Protein AF-0000000069859625 (afdb_homodimer)

Organism: Lactobacillus acidophilus (strain ATCC 700396 / NCK56 / N2 / NCFM) (NCBI:txid272621)

Radius of gyration: 33.9 Å; Cα contacts (8 Å, |Δi|>4): 438; chains: 2; bounding box: 65×154×108 Å

InterPro domains:
  IPR006119 Resolvase, N-terminal catalytic domain [PF00239] (32-176)
  IPR006119 Resolvase, N-terminal catalytic domain [PS51736] (30-175)
  IPR006119 Resolvase, N-terminal catalytic domain [SM00857] (31-177)
  IPR036162 Resolvase-like, N-terminal catalytic domain superfamily [G3DSA:3.40.50.1390] (25-177)
  IPR036162 Resolvase-like, N-terminal catalytic domain superfamily [SSF53041] (30-176)
  IPR050639 Site-specific recombinase resolvase [PTHR30461] (26-176)

Solvent-accessible surface area (backbone atoms only — not comparable to full-atom values): 19988 Å² total; per-residue (Å²): 136,81,80,76,73,76,70,74,75,81,76,79,76,75,80,72,74,73,76,69,84,78,68,80,70,75,75,54,44,26,32,29,37,46,48,58,27,45,95,46,73,92,38,22,65,66,56,49,52,52,54,52,52,53,59,45,64,70,38,83,56,42,36,84,58,46,79,32,64,28,75,39,88,42,88,75,52,82,71,72,60,57,33,55,51,52,50,52,52,37,38,76,70,68,58,36,41,31,36,38,30,60,30,67,59,67,73,28,90,45,54,57,56,36,49,51,52,53,52,56,33,47,74,72,65,27,36,43,33,25,57,75,68,66,34,40,54,78,45,73,61,16,50,52,48,52,48,51,36,52,46,53,31,50,42,52,51,51,51,50,51,42,49,51,51,45,48,51,50,50,38,49,71,67,57,70,102,133,74,81,72,73,72,72,76,80,74,78,74,77,75,77,71,75,74,72,69,81,77,66,78,71,74,73,53,43,24,34,28,38,46,47,58,27,44,93,46,74,92,37,22,64,68,57,50,52,51,51,52,52,52,60,44,63,69,38,83,57,42,37,84,59,46,77,32,64,29,74,39,88,42,88,76,52,81,71,72,61,58,34,53,50,51,49,52,51,38,38,75,70,68,58,34,41,32,38,38,29,60,30,67,58,65,72,27,92,46,53,58,56,36,49,50,50,52,51,57,34,47,73,73,65,28,36,43,34,24,57,75,68,67,34,40,55,78,45,74,60,17,51,51,49,52,47,52,36,52,47,53,31,50,42,51,50,50,50,49,51,44,49,51,52,44,48,49,51,48,38,50,72,67,55,69,102

pLDDT: mean 79.9, std 22.95, range [24.83, 98.81]

Sequence (354 aa):
MGKVHIIPTHQQRGNSVHRLPNEPQSEKLRIAAYCRVSTELANSYETQVSHYKELIQKDPSWEMAGIFADDGISGTSTKKREQFNKMIAACKAGKIDLIVTKSISRFARNTIDCLKYIRDLKAINVAIFFEKENINTMDAKGEVLITIMASLTQQESESLSQNVKLGLQYRYQQGRFMGKVHIIPTHQQRGNSVHRLPNEPQSEKLRIAAYCRVSTELANSYETQVSHYKELIQKDPSWEMAGIFADDGISGTSTKKREQFNKMIAACKAGKIDLIVTKSISRFARNTIDCLKYIRDLKAINVAIFFEKENINTMDAKGEVLITIMASLTQQESESLSQNVKLGLQYRYQQGRF

Structure (mmCIF, N/CA/C/O backbone):
data_AF-0000000069859625-model_v1
#
loop_
_entity.id
_entity.type
_entity.pdbx_description
1 polymer 'Putative site-specific recombinase'
#
loop_
_atom_site.group_PDB
_atom_site.id
_atom_site.type_symbol
_atom_site.label_atom_id
_atom_site.label_alt_id
_atom_site.label_comp_id
_atom_site.label_asym_id
_atom_site.label_entity_id
_atom_site.label_seq_id
_atom_site.pdbx_PDB_ins_code
_atom_site.Cartn_x
_atom_site.Cartn_y
_atom_site.Cartn_z
_atom_site.occupancy
_atom_site.B_iso_or_equiv
_atom_site.auth_seq_id
_atom_site.auth_comp_id
_atom_site.auth_asym_id
_atom_site.auth_atom_id
_atom_site.pdbx_PDB_model_num
ATOM 1 N N . MET A 1 1 ? -31.328 -97.688 2.73 1 26.64 1 MET A N 1
ATOM 2 C CA . MET A 1 1 ? -31.453 -96.562 3.594 1 26.64 1 MET A CA 1
ATOM 3 C C . MET A 1 1 ? -30.969 -95.312 2.879 1 26.64 1 MET A C 1
ATOM 5 O O . MET A 1 1 ? -29.812 -95.188 2.5 1 26.64 1 MET A O 1
ATOM 9 N N . GLY A 1 2 ? -31.812 -94.75 2.004 1 29.73 2 GLY A N 1
ATOM 10 C CA . GLY A 1 2 ? -31.656 -93.812 0.89 1 29.73 2 GLY A CA 1
ATOM 11 C C . GLY A 1 2 ? -31.266 -92.375 1.322 1 29.73 2 GLY A C 1
ATOM 12 O O . GLY A 1 2 ? -31.875 -91.812 2.24 1 29.73 2 GLY A O 1
ATOM 13 N N . LYS A 1 3 ? -29.953 -92.125 1.229 1 27.2 3 LYS A N 1
ATOM 14 C CA . LYS A 1 3 ? -29.172 -91 1.6 1 27.2 3 LYS A CA 1
ATOM 15 C C . LYS A 1 3 ? -29.766 -89.688 0.977 1 27.2 3 LYS A C 1
ATOM 17 O O . LYS A 1 3 ? -29.844 -89.562 -0.248 1 27.2 3 LYS A O 1
ATOM 22 N N . VAL A 1 4 ? -30.906 -89.188 1.529 1 29.12 4 VAL A N 1
ATOM 23 C CA . VAL A 1 4 ? -31.656 -88.062 1.053 1 29.12 4 VAL A CA 1
ATOM 24 C C . VAL A 1 4 ? -30.766 -86.812 1.054 1 29.12 4 VAL A C 1
ATOM 26 O O . VAL A 1 4 ? -30.297 -86.375 2.109 1 29.12 4 VAL A O 1
ATOM 29 N N . HIS A 1 5 ? -29.766 -86.812 0.191 1 29.31 5 HIS A N 1
ATOM 30 C CA . HIS A 1 5 ? -28.844 -85.688 0.138 1 29.31 5 HIS A CA 1
ATOM 31 C C . HIS A 1 5 ? -29.594 -84.375 -0.112 1 29.31 5 HIS A C 1
ATOM 33 O O . HIS A 1 5 ? -30.359 -84.25 -1.08 1 29.31 5 HIS A O 1
ATOM 39 N N . ILE A 1 6 ? -30.109 -83.812 0.99 1 28.89 6 ILE A N 1
ATOM 40 C CA . ILE A 1 6 ? -30.812 -82.5 0.982 1 28.89 6 ILE A CA 1
ATOM 41 C C . ILE A 1 6 ? -29.984 -81.5 0.198 1 28.89 6 ILE A C 1
ATOM 43 O O . ILE A 1 6 ? -28.781 -81.312 0.419 1 28.89 6 ILE A O 1
ATOM 47 N N . ILE A 1 7 ? -30.312 -81.312 -1.021 1 28.66 7 ILE A N 1
ATOM 48 C CA . ILE A 1 7 ? -29.734 -80.375 -1.989 1 28.66 7 ILE A CA 1
ATOM 49 C C . ILE A 1 7 ? -29.75 -79 -1.421 1 28.66 7 ILE A C 1
ATOM 51 O O . ILE A 1 7 ? -30.812 -78.438 -1.185 1 28.66 7 ILE A O 1
ATOM 55 N N . PRO A 1 8 ? -29.109 -78.625 -0.347 1 31.2 8 PRO A N 1
ATOM 56 C CA . PRO A 1 8 ? -29.375 -77.312 0.172 1 31.2 8 PRO A CA 1
ATOM 57 C C . PRO A 1 8 ? -29.141 -76.188 -0.873 1 31.2 8 PRO A C 1
ATOM 59 O O . PRO A 1 8 ? -28.031 -76.062 -1.408 1 31.2 8 PRO A O 1
ATOM 62 N N . THR A 1 9 ? -29.859 -76.125 -1.939 1 26.86 9 THR A N 1
ATOM 63 C CA . THR A 1 9 ? -29.328 -75.312 -3.021 1 26.86 9 THR A CA 1
ATOM 64 C C . THR A 1 9 ? -28.828 -74 -2.492 1 26.86 9 THR A C 1
ATOM 66 O O . THR A 1 9 ? -29.125 -73.625 -1.349 1 26.86 9 THR A O 1
ATOM 69 N N . HIS A 1 10 ? -28.984 -72.875 -3.348 1 26.62 10 HIS A N 1
ATOM 70 C CA . HIS A 1 10 ? -28.312 -71.688 -3.9 1 26.62 10 HIS A CA 1
ATOM 71 C C . HIS A 1 10 ? -28.578 -70.5 -3.049 1 26.62 10 HIS A C 1
ATOM 73 O O . HIS A 1 10 ? -29.719 -70.062 -2.93 1 26.62 10 HIS A O 1
ATOM 79 N N . GLN A 1 11 ? -28.062 -70.312 -1.902 1 27.52 11 GLN A N 1
ATOM 80 C CA . GLN A 1 11 ? -28.234 -69.062 -1.139 1 27.52 11 GLN A CA 1
ATOM 81 C C . GLN A 1 11 ? -28.078 -67.875 -2.031 1 27.52 11 GLN A C 1
ATOM 83 O O . GLN A 1 11 ? -27.125 -67.75 -2.818 1 27.52 11 GLN A O 1
ATOM 88 N N . GLN A 1 12 ? -29.125 -67.188 -2.492 1 24.83 12 GLN A N 1
ATOM 89 C CA . GLN A 1 12 ? -29.141 -65.938 -3.164 1 24.83 12 GLN A CA 1
ATOM 90 C C . GLN A 1 12 ? -28.297 -64.875 -2.42 1 24.83 12 GLN A C 1
ATOM 92 O O . GLN A 1 12 ? -28.562 -64.562 -1.255 1 24.83 12 GLN A O 1
ATOM 97 N N . ARG A 1 13 ? -27.031 -64.875 -2.432 1 29.36 13 ARG A N 1
ATOM 98 C CA . ARG A 1 13 ? -26.109 -63.906 -1.869 1 29.36 13 ARG A CA 1
ATOM 99 C C . ARG A 1 13 ? -26.531 -62.5 -2.266 1 29.36 13 ARG A C 1
ATOM 101 O O . ARG A 1 13 ? -26.438 -62.094 -3.434 1 29.36 13 ARG A O 1
ATOM 108 N N . GLY A 1 14 ? -27.734 -61.938 -1.956 1 27.67 14 GLY A N 1
ATOM 109 C CA . GLY A 1 14 ? -28 -60.531 -2.234 1 27.67 14 GLY A CA 1
ATOM 110 C C . GLY A 1 14 ? -26.906 -59.625 -1.709 1 27.67 14 GLY A C 1
ATOM 111 O O . GLY A 1 14 ? -26.609 -59.625 -0.512 1 27.67 14 GLY A O 1
ATOM 112 N N . ASN A 1 15 ? -25.766 -59.312 -2.238 1 25.39 15 ASN A N 1
ATOM 113 C CA . ASN A 1 15 ? -24.672 -58.406 -1.938 1 25.39 15 ASN A CA 1
ATOM 114 C C . ASN A 1 15 ? -25.172 -57 -1.663 1 25.39 15 ASN A C 1
ATOM 116 O O . ASN A 1 15 ? -25.328 -56.188 -2.588 1 25.39 15 ASN A O 1
ATOM 120 N N . SER A 1 16 ? -26.281 -56.688 -0.982 1 30.67 16 SER A N 1
ATOM 121 C CA . SER A 1 16 ? -26.672 -55.312 -0.753 1 30.67 16 SER A CA 1
ATOM 122 C C . SER A 1 16 ? -25.547 -54.531 -0.044 1 30.67 16 SER A C 1
ATOM 124 O O . SER A 1 16 ? -25.406 -54.625 1.177 1 30.67 16 SER A O 1
ATOM 126 N N . VAL A 1 17 ? -24.359 -54.5 -0.342 1 31.83 17 VAL A N 1
ATOM 127 C CA . VAL A 1 17 ? -23.438 -53.594 0.341 1 31.83 17 VAL A CA 1
ATOM 128 C C . VAL A 1 17 ? -24.078 -52.219 0.49 1 31.83 17 VAL A C 1
ATOM 130 O O . VAL A 1 17 ? -24.406 -51.562 -0.505 1 31.83 17 VAL A O 1
ATOM 133 N N . HIS A 1 18 ? -24.984 -51.906 1.319 1 32.44 18 HIS A N 1
ATOM 134 C CA . HIS A 1 18 ? -25.438 -50.594 1.74 1 32.44 18 HIS A CA 1
ATOM 135 C C . HIS A 1 18 ? -24.281 -49.625 1.855 1 32.44 18 HIS A C 1
ATOM 137 O O . HIS A 1 18 ? -23.406 -49.781 2.717 1 32.44 18 HIS A O 1
ATOM 143 N N . ARG A 1 19 ? -23.734 -49.062 0.803 1 36.38 19 ARG A N 1
ATOM 144 C CA . ARG A 1 19 ? -22.891 -47.906 0.957 1 36.38 19 ARG A CA 1
ATOM 145 C C . ARG A 1 19 ? -23.484 -46.906 1.96 1 36.38 19 ARG A C 1
ATOM 147 O O . ARG A 1 19 ? -24.656 -46.562 1.859 1 36.38 19 ARG A O 1
ATOM 154 N N . LEU A 1 20 ? -23.25 -47 3.219 1 40.53 20 LEU A N 1
ATOM 155 C CA . LEU A 1 20 ? -23.688 -46 4.176 1 40.53 20 LEU A CA 1
ATOM 156 C C . LEU A 1 20 ? -23.688 -44.594 3.545 1 40.53 20 LEU A C 1
ATOM 158 O O . LEU A 1 20 ? -22.938 -44.344 2.602 1 40.53 20 LEU A O 1
ATOM 162 N N . PRO A 1 21 ? -24.547 -43.656 3.896 1 39.69 21 PRO A N 1
ATOM 163 C CA . PRO A 1 21 ? -24.703 -42.281 3.416 1 39.69 21 PRO A CA 1
ATOM 164 C C . PRO A 1 21 ? -23.375 -41.594 3.174 1 39.69 21 PRO A C 1
ATOM 166 O O . PRO A 1 21 ? -22.359 -41.969 3.771 1 39.69 21 PRO A O 1
ATOM 169 N N . ASN A 1 22 ? -23.125 -40.844 2.006 1 39.84 22 ASN A N 1
ATOM 170 C CA . ASN A 1 22 ? -22.109 -40 1.391 1 39.84 22 ASN A CA 1
ATOM 171 C C . ASN A 1 22 ? -21.453 -39.062 2.416 1 39.84 22 ASN A C 1
ATOM 173 O O . ASN A 1 22 ? -22.125 -38.25 3.023 1 39.84 22 ASN A O 1
ATOM 177 N N . GLU A 1 23 ? -20.594 -39.375 3.277 1 43.69 23 GLU A N 1
ATOM 178 C CA . GLU A 1 23 ? -19.828 -38.438 4.055 1 43.69 23 GLU A CA 1
ATOM 179 C C . GLU A 1 23 ? -19.656 -37.125 3.293 1 43.69 23 GLU A C 1
ATOM 181 O O . GLU A 1 23 ? -19.359 -37.125 2.098 1 43.69 23 GLU A O 1
ATOM 186 N N . PRO A 1 24 ? -20.422 -36.062 3.539 1 45.03 24 PRO A N 1
ATOM 187 C CA . PRO A 1 24 ? -20.141 -34.812 2.846 1 45.03 24 PRO A CA 1
ATOM 188 C C . PRO A 1 24 ? -18.672 -34.656 2.484 1 45.03 24 PRO A C 1
ATOM 190 O O . PRO A 1 24 ? -17.797 -34.781 3.354 1 45.03 24 PRO A O 1
ATOM 193 N N . GLN A 1 25 ? -18.016 -35.375 1.686 1 46.19 25 GLN A N 1
ATOM 194 C CA . GLN A 1 25 ? -16.625 -35.188 1.262 1 46.19 25 GLN A CA 1
ATOM 195 C C . GLN A 1 25 ? -16.219 -33.719 1.36 1 46.19 25 GLN A C 1
ATOM 197 O O . GLN A 1 25 ? -16.734 -32.875 0.636 1 46.19 25 GLN A O 1
ATOM 202 N N . SER A 1 26 ? -16.141 -33.156 2.498 1 55.69 26 SER A N 1
ATOM 203 C CA . SER A 1 26 ? -15.672 -31.797 2.732 1 55.69 26 SER A CA 1
ATOM 204 C C . SER A 1 26 ? -14.672 -31.359 1.663 1 55.69 26 SER A C 1
ATOM 206 O O . SER A 1 26 ? -13.617 -31.984 1.507 1 55.69 26 SER A O 1
ATOM 208 N N . GLU A 1 27 ? -15.078 -31.047 0.496 1 75 27 GLU A N 1
ATOM 209 C CA . GLU A 1 27 ? -14.312 -30.641 -0.678 1 75 27 GLU A CA 1
ATOM 210 C C . GLU A 1 27 ? -13.086 -29.812 -0.282 1 75 27 GLU A C 1
ATOM 212 O O . GLU A 1 27 ? -13.203 -28.844 0.473 1 75 27 GLU A O 1
ATOM 217 N N . LYS A 1 28 ? -11.93 -30.469 -0.297 1 90.19 28 LYS A N 1
ATOM 218 C CA . LYS A 1 28 ? -10.656 -29.828 0.003 1 90.19 28 LYS A CA 1
ATOM 219 C C . LYS A 1 28 ? -10.477 -28.547 -0.821 1 90.19 28 LYS A C 1
ATOM 221 O O . LYS A 1 28 ? -10.977 -28.453 -1.943 1 90.19 28 LYS A O 1
ATOM 226 N N . LEU A 1 29 ? -9.906 -27.578 -0.186 1 95.12 29 LEU A N 1
ATOM 227 C CA . LEU A 1 29 ? -9.555 -26.359 -0.894 1 95.12 29 LEU A CA 1
ATOM 228 C C . LEU A 1 29 ? -8.375 -26.578 -1.829 1 95.12 29 LEU A C 1
ATOM 230 O O . LEU A 1 29 ? -7.355 -27.141 -1.421 1 95.12 29 LEU A O 1
ATOM 234 N N . ARG A 1 30 ? -8.531 -26.328 -3.061 1 96.88 30 ARG A N 1
ATOM 235 C CA . ARG A 1 30 ? -7.469 -26.438 -4.051 1 96.88 30 ARG A CA 1
ATOM 236 C C . ARG A 1 30 ? -6.531 -25.234 -3.986 1 96.88 30 ARG A C 1
ATOM 238 O O . ARG A 1 30 ? -6.922 -24.125 -4.344 1 96.88 30 ARG A O 1
ATOM 245 N N . ILE A 1 31 ? -5.238 -25.422 -3.646 1 97.88 31 ILE A N 1
ATOM 246 C CA . ILE A 1 31 ? -4.273 -24.359 -3.381 1 97.88 31 ILE A CA 1
ATOM 247 C C . ILE A 1 31 ? -3.189 -24.375 -4.457 1 97.88 31 ILE A C 1
ATOM 249 O O . ILE A 1 31 ? -2.613 -25.422 -4.762 1 97.88 31 ILE A O 1
ATOM 253 N N . ALA A 1 32 ? -2.977 -23.234 -5.059 1 98.12 32 ALA A N 1
ATOM 254 C CA . ALA A 1 32 ? -1.848 -23.047 -5.965 1 98.12 32 ALA A CA 1
ATOM 255 C C . ALA A 1 32 ? -0.784 -22.156 -5.344 1 98.12 32 ALA A C 1
ATOM 257 O O . ALA A 1 32 ? -1.107 -21.219 -4.617 1 98.12 32 ALA A O 1
ATOM 258 N N . ALA A 1 33 ? 0.442 -22.438 -5.637 1 97.19 33 ALA A N 1
ATOM 259 C CA . ALA A 1 33 ? 1.552 -21.562 -5.242 1 97.19 33 ALA A CA 1
ATOM 260 C C . ALA A 1 33 ? 2.139 -20.844 -6.445 1 97.19 33 ALA A C 1
ATOM 262 O O . ALA A 1 33 ? 2.285 -21.422 -7.523 1 97.19 33 ALA A O 1
ATOM 263 N N . TYR A 1 34 ? 2.41 -19.578 -6.25 1 96.5 34 TYR A N 1
ATOM 264 C CA . TYR A 1 34 ? 3.111 -18.797 -7.27 1 96.5 34 TYR A CA 1
ATOM 265 C C . TYR A 1 34 ? 4.43 -18.266 -6.734 1 96.5 34 TYR A C 1
ATOM 267 O O . TYR A 1 34 ? 4.484 -17.719 -5.625 1 96.5 34 TYR A O 1
ATOM 275 N N . CYS A 1 35 ? 5.48 -18.422 -7.52 1 92.25 35 CYS A N 1
ATOM 276 C CA . CYS A 1 35 ? 6.781 -17.906 -7.102 1 92.25 35 CYS A CA 1
ATOM 277 C C . CYS A 1 35 ? 7.602 -17.453 -8.305 1 92.25 35 CYS A C 1
ATOM 279 O O . CYS A 1 35 ? 7.316 -17.828 -9.438 1 92.25 35 CYS A O 1
ATOM 281 N N . ARG A 1 36 ? 8.492 -16.5 -8.023 1 86.25 36 ARG A N 1
ATOM 282 C CA . ARG A 1 36 ? 9.516 -16.094 -8.984 1 86.25 36 ARG A CA 1
ATOM 283 C C . ARG A 1 36 ? 10.891 -16.594 -8.57 1 86.25 36 ARG A C 1
ATOM 285 O O . ARG A 1 36 ? 11.289 -16.453 -7.41 1 86.25 36 ARG A O 1
ATOM 292 N N . VAL A 1 37 ? 11.516 -17.234 -9.555 1 83.69 37 VAL A N 1
ATOM 293 C CA . VAL A 1 37 ? 12.758 -17.906 -9.211 1 83.69 37 VAL A CA 1
ATOM 294 C C . VAL A 1 37 ? 13.93 -17.266 -9.945 1 83.69 37 VAL A C 1
ATOM 296 O O . VAL A 1 37 ? 13.742 -16.656 -11 1 83.69 37 VAL A O 1
ATOM 299 N N . SER A 1 38 ? 14.977 -17.109 -9.242 1 74.62 38 SER A N 1
ATOM 300 C CA . SER A 1 38 ? 16.234 -16.703 -9.859 1 74.62 38 SER A CA 1
ATOM 301 C C . SER A 1 38 ? 17.203 -17.875 -9.961 1 74.62 38 SER A C 1
ATOM 303 O O . SER A 1 38 ? 16.969 -18.938 -9.375 1 74.62 38 SER A O 1
ATOM 305 N N . THR A 1 39 ? 18.078 -17.719 -10.844 1 66.31 39 THR A N 1
ATOM 306 C CA . THR A 1 39 ? 19.062 -18.781 -11.023 1 66.31 39 THR A CA 1
ATOM 307 C C . THR A 1 39 ? 19.906 -18.938 -9.758 1 66.31 39 THR A C 1
ATOM 309 O O . THR A 1 39 ? 20.625 -19.938 -9.625 1 66.31 39 THR A O 1
ATOM 312 N N . GLU A 1 40 ? 19.688 -18.125 -8.852 1 63.62 40 GLU A N 1
ATOM 313 C CA . GLU A 1 40 ? 20.453 -18.281 -7.621 1 63.62 40 GLU A CA 1
ATOM 314 C C . GLU A 1 40 ? 19.891 -19.391 -6.738 1 63.62 40 GLU A C 1
ATOM 316 O O . GLU A 1 40 ? 18.688 -19.641 -6.75 1 63.62 40 GLU A O 1
ATOM 321 N N . LEU A 1 41 ? 20.75 -20.031 -6.02 1 57.56 41 LEU A N 1
ATOM 322 C CA . LEU A 1 41 ? 20.453 -21.219 -5.238 1 57.56 41 LEU A CA 1
ATOM 323 C C . LEU A 1 41 ? 19.328 -20.953 -4.242 1 57.56 41 LEU A C 1
ATOM 325 O O . LEU A 1 41 ? 18.422 -21.781 -4.09 1 57.56 41 LEU A O 1
ATOM 329 N N . ALA A 1 42 ? 19.375 -19.844 -3.502 1 58.19 42 ALA A N 1
ATOM 330 C CA . ALA A 1 42 ? 18.453 -19.594 -2.412 1 58.19 42 ALA A CA 1
ATOM 331 C C . ALA A 1 42 ? 17.031 -19.406 -2.941 1 58.19 42 ALA A C 1
ATOM 333 O O . ALA A 1 42 ? 16.047 -19.641 -2.223 1 58.19 42 ALA A O 1
ATOM 334 N N . ASN A 1 43 ? 16.938 -19.172 -4.121 1 71.81 43 ASN A N 1
ATOM 335 C CA . ASN A 1 43 ? 15.633 -18.969 -4.73 1 71.81 43 ASN A CA 1
ATOM 336 C C . ASN A 1 43 ? 15.438 -19.859 -5.945 1 71.81 43 ASN A C 1
ATOM 338 O O . ASN A 1 43 ? 14.891 -19.422 -6.965 1 71.81 43 ASN A O 1
ATOM 342 N N . SER A 1 44 ? 15.969 -21.125 -5.574 1 77.44 44 SER A N 1
ATOM 343 C CA . SER A 1 44 ? 15.844 -22.078 -6.66 1 77.44 44 SER A CA 1
ATOM 344 C C . SER A 1 44 ? 14.422 -22.641 -6.742 1 77.44 44 SER A C 1
ATOM 346 O O . SER A 1 44 ? 13.664 -22.547 -5.777 1 77.44 44 SER A O 1
ATOM 348 N N . TYR A 1 45 ? 14.188 -23.125 -7.879 1 82.5 45 TYR A N 1
ATOM 349 C CA . TYR A 1 45 ? 12.891 -23.75 -8.109 1 82.5 45 TYR A CA 1
ATOM 350 C C . TYR A 1 45 ? 12.641 -24.875 -7.109 1 82.5 45 TYR A C 1
ATOM 352 O O . TYR A 1 45 ? 11.555 -24.969 -6.535 1 82.5 45 TYR A O 1
ATOM 360 N N . GLU A 1 46 ? 13.57 -25.688 -6.84 1 84.81 46 GLU A N 1
ATOM 361 C CA . GLU A 1 46 ? 13.438 -26.828 -5.949 1 84.81 46 GLU A CA 1
ATOM 362 C C . GLU A 1 46 ? 13.141 -26.391 -4.516 1 84.81 46 GLU A C 1
ATOM 364 O O . GLU A 1 46 ? 12.336 -27.016 -3.824 1 84.81 46 GLU A O 1
ATOM 369 N N . THR A 1 47 ? 13.789 -25.375 -4.129 1 86.25 47 THR A N 1
ATOM 370 C CA . THR A 1 47 ? 13.578 -24.859 -2.783 1 86.25 47 THR A CA 1
ATOM 371 C C . THR A 1 47 ? 12.156 -24.312 -2.633 1 86.25 47 THR A C 1
ATOM 373 O O . THR A 1 47 ? 11.523 -24.5 -1.594 1 86.25 47 THR A O 1
ATOM 376 N N . GLN A 1 48 ? 11.695 -23.75 -3.613 1 86.06 48 GLN A N 1
ATOM 377 C CA . GLN A 1 48 ? 10.344 -23.203 -3.578 1 86.06 48 GLN A CA 1
ATOM 378 C C . GLN A 1 48 ? 9.297 -24.312 -3.57 1 86.06 48 GLN A C 1
ATOM 380 O O . GLN A 1 48 ? 8.344 -24.266 -2.791 1 86.06 48 GLN A O 1
ATOM 385 N N . VAL A 1 49 ? 9.523 -25.266 -4.418 1 87.19 49 VAL A N 1
ATOM 386 C CA . VAL A 1 49 ? 8.609 -26.406 -4.5 1 87.19 49 VAL A CA 1
ATOM 387 C C . VAL A 1 49 ? 8.516 -27.078 -3.135 1 87.19 49 VAL A C 1
ATOM 389 O O . VAL A 1 49 ? 7.414 -27.359 -2.652 1 87.19 49 VAL A O 1
ATOM 392 N N . SER A 1 50 ? 9.641 -27.312 -2.547 1 90.25 50 SER A N 1
ATOM 393 C CA . SER A 1 50 ? 9.664 -27.969 -1.242 1 90.25 50 SER A CA 1
ATOM 394 C C . SER A 1 50 ? 8.93 -27.125 -0.196 1 90.25 50 SER A C 1
ATOM 396 O O . SER A 1 50 ? 8.141 -27.672 0.586 1 90.25 50 SER A O 1
ATOM 398 N N . HIS A 1 51 ? 9.188 -25.891 -0.185 1 90.5 51 HIS A N 1
ATOM 399 C CA . HIS A 1 51 ? 8.555 -24.984 0.76 1 90.5 51 HIS A CA 1
ATOM 400 C C . HIS A 1 51 ? 7.035 -25.031 0.654 1 90.5 51 HIS A C 1
ATOM 402 O O . HIS A 1 51 ? 6.348 -25.25 1.655 1 90.5 51 HIS A O 1
ATOM 408 N N . TYR A 1 52 ? 6.523 -24.984 -0.522 1 92.56 52 TYR A N 1
ATOM 409 C CA . TYR A 1 52 ? 5.078 -24.859 -0.684 1 92.56 52 TYR A CA 1
ATOM 410 C C . TYR A 1 52 ? 4.398 -26.219 -0.536 1 92.56 52 TYR A C 1
ATOM 412 O O . TYR A 1 52 ? 3.262 -26.312 -0.061 1 92.56 52 TYR A O 1
ATOM 420 N N . LYS A 1 53 ? 5.074 -27.25 -0.895 1 91.75 53 LYS A N 1
ATOM 421 C CA . LYS A 1 53 ? 4.535 -28.594 -0.63 1 91.75 53 LYS A CA 1
ATOM 422 C C . LYS A 1 53 ? 4.336 -28.812 0.866 1 91.75 53 LYS A C 1
ATOM 424 O O . LYS A 1 53 ? 3.283 -29.297 1.293 1 91.75 53 LYS A O 1
ATOM 429 N N . GLU A 1 54 ? 5.32 -28.438 1.553 1 92.25 54 GLU A N 1
ATOM 430 C CA . GLU A 1 54 ? 5.25 -28.578 3.004 1 92.25 54 GLU A CA 1
ATOM 431 C C . GLU A 1 54 ? 4.145 -27.703 3.59 1 92.25 54 GLU A C 1
ATOM 433 O O . GLU A 1 54 ? 3.396 -28.141 4.465 1 92.25 54 GLU A O 1
ATOM 438 N N . LEU A 1 55 ? 4.082 -26.516 3.145 1 90.44 55 LEU A N 1
ATOM 439 C CA . LEU A 1 55 ? 3.09 -25.562 3.627 1 90.44 55 LEU A CA 1
ATOM 440 C C . LEU A 1 55 ? 1.677 -26.078 3.389 1 90.44 55 LEU A C 1
ATOM 442 O O . LEU A 1 55 ? 0.833 -26.031 4.285 1 90.44 55 LEU A O 1
ATOM 446 N N . ILE A 1 56 ? 1.399 -26.609 2.291 1 90.44 56 ILE A N 1
ATOM 447 C CA . ILE A 1 56 ? 0.061 -27.016 1.886 1 90.44 56 ILE A CA 1
ATOM 448 C C . ILE A 1 56 ? -0.306 -28.328 2.588 1 90.44 56 ILE A C 1
ATOM 450 O O . ILE A 1 56 ? -1.459 -28.531 2.979 1 90.44 56 ILE A O 1
ATOM 454 N N . GLN A 1 57 ? 0.633 -29.141 2.791 1 89.88 57 GLN A N 1
ATOM 455 C CA . GLN A 1 57 ? 0.402 -30.453 3.393 1 89.88 57 GLN A CA 1
ATOM 456 C C . GLN A 1 57 ? 0.084 -30.312 4.879 1 89.88 57 GLN A C 1
ATOM 458 O O . GLN A 1 57 ? -0.467 -31.25 5.484 1 89.88 57 GLN A O 1
ATOM 463 N N . LYS A 1 58 ? 0.471 -29.203 5.359 1 90.94 58 LYS A N 1
ATOM 464 C CA . LYS A 1 58 ? 0.244 -28.984 6.785 1 90.94 58 LYS A CA 1
ATOM 465 C C . LYS A 1 58 ? -1.248 -28.922 7.102 1 90.94 58 LYS A C 1
ATOM 467 O O . LYS A 1 58 ? -1.661 -29.219 8.227 1 90.94 58 LYS A O 1
ATOM 472 N N . ASP A 1 59 ? -2.008 -28.547 6.195 1 90.06 59 ASP A N 1
ATOM 473 C CA . ASP A 1 59 ? -3.455 -28.469 6.371 1 90.06 59 ASP A CA 1
ATOM 474 C C . ASP A 1 59 ? -4.168 -29.562 5.582 1 90.06 59 ASP A C 1
ATOM 476 O O . ASP A 1 59 ? -4.184 -29.547 4.352 1 90.06 59 ASP A O 1
ATOM 480 N N . PRO A 1 60 ? -4.789 -30.406 6.301 1 89.69 60 PRO A N 1
ATOM 481 C CA . PRO A 1 60 ? -5.438 -31.531 5.629 1 89.69 60 PRO A CA 1
ATOM 482 C C . PRO A 1 60 ? -6.633 -31.109 4.781 1 89.69 60 PRO A C 1
ATOM 484 O O . PRO A 1 60 ? -7.09 -31.875 3.926 1 89.69 60 PRO A O 1
ATOM 487 N N . SER A 1 61 ? -7.055 -29.984 5.023 1 92 61 SER A N 1
ATOM 488 C CA . SER A 1 61 ? -8.195 -29.5 4.254 1 92 61 SER A CA 1
ATOM 489 C C . SER A 1 61 ? -7.742 -28.859 2.939 1 92 61 SER A C 1
ATOM 491 O O . SER A 1 61 ? -8.57 -28.422 2.145 1 92 61 SER A O 1
ATOM 493 N N . TRP A 1 62 ? -6.457 -28.891 2.744 1 93.69 62 TRP A N 1
ATOM 494 C CA . TRP A 1 62 ? -5.906 -28.297 1.528 1 93.69 62 TRP A CA 1
ATOM 495 C C . TRP A 1 62 ? -5.445 -29.391 0.559 1 93.69 62 TRP A C 1
ATOM 497 O O . TRP A 1 62 ? -5.02 -30.469 0.98 1 93.69 62 TRP A O 1
ATOM 507 N N . GLU A 1 63 ? -5.594 -29.125 -0.694 1 94.94 63 GLU A N 1
ATOM 508 C CA . GLU A 1 63 ? -5.027 -29.938 -1.768 1 94.94 63 GLU A CA 1
ATOM 509 C C . GLU A 1 63 ? -4.215 -29.078 -2.736 1 94.94 63 GLU A C 1
ATOM 511 O O . GLU A 1 63 ? -4.629 -27.969 -3.086 1 94.94 63 GLU A O 1
ATOM 516 N N . MET A 1 64 ? -3.098 -29.609 -3.133 1 94.81 64 MET A N 1
ATOM 517 C CA . MET A 1 64 ? -2.227 -28.875 -4.051 1 94.81 64 MET A CA 1
ATOM 518 C C . MET A 1 64 ? -2.797 -28.875 -5.465 1 94.81 64 MET A C 1
ATOM 520 O O . MET A 1 64 ? -3.039 -29.938 -6.035 1 94.81 64 MET A O 1
ATOM 524 N N . ALA A 1 65 ? -2.965 -27.75 -6 1 96.06 65 ALA A N 1
ATOM 525 C CA . ALA A 1 65 ? -3.492 -27.625 -7.355 1 96.06 65 ALA A CA 1
ATOM 526 C C . ALA A 1 65 ? -2.375 -27.312 -8.352 1 96.06 65 ALA A C 1
ATOM 528 O O . ALA A 1 65 ? -2.568 -27.406 -9.562 1 96.06 65 ALA A O 1
ATOM 529 N N . GLY A 1 66 ? -1.228 -26.875 -7.828 1 95.06 66 GLY A N 1
ATOM 530 C CA . GLY A 1 66 ? -0.092 -26.641 -8.703 1 95.06 66 GLY A CA 1
ATOM 531 C C . GLY A 1 66 ? 0.897 -25.641 -8.148 1 95.06 66 GLY A C 1
ATOM 532 O O . GLY A 1 66 ? 0.565 -24.875 -7.238 1 95.06 66 GLY A O 1
ATOM 533 N N . ILE A 1 67 ? 2.084 -25.703 -8.664 1 95.19 67 ILE A N 1
ATOM 534 C CA . ILE A 1 67 ? 3.119 -24.703 -8.414 1 95.19 67 ILE A CA 1
ATOM 535 C C . ILE A 1 67 ? 3.494 -24.016 -9.727 1 95.19 67 ILE A C 1
ATOM 537 O O . ILE A 1 67 ? 3.898 -24.672 -10.688 1 95.19 67 ILE A O 1
ATOM 541 N N . PHE A 1 68 ? 3.287 -22.734 -9.75 1 95.75 68 PHE A N 1
ATOM 542 C CA . PHE A 1 68 ? 3.578 -21.906 -10.922 1 95.75 68 PHE A CA 1
ATOM 543 C C . PHE A 1 68 ? 4.777 -21.016 -10.672 1 95.75 68 PHE A C 1
ATOM 545 O O . PHE A 1 68 ? 4.773 -20.203 -9.734 1 95.75 68 PHE A O 1
ATOM 552 N N . ALA A 1 69 ? 5.793 -21.141 -11.453 1 92.56 69 ALA A N 1
ATOM 553 C CA . ALA A 1 69 ? 7.047 -20.422 -11.219 1 92.56 69 ALA A CA 1
ATOM 554 C C . ALA A 1 69 ? 7.508 -19.688 -12.477 1 92.56 69 ALA A C 1
ATOM 556 O O . ALA A 1 69 ? 7.613 -20.297 -13.547 1 92.56 69 ALA A O 1
ATOM 557 N N . ASP A 1 70 ? 7.68 -18.375 -12.305 1 90.81 70 ASP A N 1
ATOM 558 C CA . ASP A 1 70 ? 8.273 -17.578 -13.375 1 90.81 70 ASP A CA 1
ATOM 559 C C . ASP A 1 70 ? 9.672 -17.094 -13 1 90.81 70 ASP A C 1
ATOM 561 O O . ASP A 1 70 ? 10.039 -17.094 -11.82 1 90.81 70 ASP A O 1
ATOM 565 N N . ASP A 1 71 ? 10.391 -16.719 -14.062 1 81.31 71 ASP A N 1
ATOM 566 C CA . ASP A 1 71 ? 11.727 -16.203 -13.805 1 81.31 71 ASP A CA 1
ATOM 567 C C . ASP A 1 71 ? 11.672 -14.812 -13.156 1 81.31 71 ASP A C 1
ATOM 569 O O . ASP A 1 71 ? 10.82 -13.992 -13.516 1 81.31 71 ASP A O 1
ATOM 573 N N . GLY A 1 72 ? 12.414 -14.641 -12.109 1 71.81 72 GLY A N 1
ATOM 574 C CA . GLY A 1 72 ? 12.523 -13.328 -11.5 1 71.81 72 GLY A CA 1
ATOM 575 C C . GLY A 1 72 ? 13.062 -12.273 -12.445 1 71.81 72 GLY A C 1
ATOM 576 O O . GLY A 1 72 ? 13.594 -12.602 -13.508 1 71.81 72 GLY A O 1
ATOM 577 N N . ILE A 1 73 ? 12.625 -10.977 -12.273 1 57.34 73 ILE A N 1
ATOM 578 C CA . ILE A 1 73 ? 13.016 -9.852 -13.117 1 57.34 73 ILE A CA 1
ATOM 579 C C . ILE A 1 73 ? 14.531 -9.883 -13.344 1 57.34 73 ILE A C 1
ATOM 581 O O . ILE A 1 73 ? 15.305 -9.766 -12.391 1 57.34 73 ILE A O 1
ATOM 585 N N . SER A 1 74 ? 14.984 -10.75 -14.07 1 52.5 74 SER A N 1
ATOM 586 C CA . SER A 1 74 ? 16.375 -10.539 -14.477 1 52.5 74 SER A CA 1
ATOM 587 C C . SER A 1 74 ? 16.5 -9.375 -15.445 1 52.5 74 SER A C 1
ATOM 589 O O . SER A 1 74 ? 15.523 -9.008 -16.109 1 52.5 74 SER A O 1
ATOM 591 N N . GLY A 1 75 ? 17.391 -8.312 -15.234 1 47.59 75 GLY A N 1
ATOM 592 C CA . GLY A 1 75 ? 17.703 -7.172 -16.078 1 47.59 75 GLY A CA 1
ATOM 593 C C . GLY A 1 75 ? 17.406 -7.414 -17.547 1 47.59 75 GLY A C 1
ATOM 594 O O . GLY A 1 75 ? 17.25 -6.469 -18.328 1 47.59 75 GLY A O 1
ATOM 595 N N . THR A 1 76 ? 17.625 -8.484 -17.953 1 45.41 76 THR A N 1
ATOM 596 C CA . THR A 1 76 ? 17.594 -8.727 -19.391 1 45.41 76 THR A CA 1
ATOM 597 C C . THR A 1 76 ? 16.312 -9.453 -19.781 1 45.41 76 THR A C 1
ATOM 599 O O . THR A 1 76 ? 16.016 -9.57 -20.984 1 45.41 76 THR A O 1
ATOM 602 N N . SER A 1 77 ? 15.797 -10.094 -18.875 1 48.03 77 SER A N 1
ATOM 603 C CA . SER A 1 77 ? 14.781 -11 -19.406 1 48.03 77 SER A CA 1
ATOM 604 C C . SER A 1 77 ? 13.406 -10.336 -19.422 1 48.03 77 SER A C 1
ATOM 606 O O . SER A 1 77 ? 12.961 -9.789 -18.422 1 48.03 77 SER A O 1
ATOM 608 N N . THR A 1 78 ? 13.125 -9.789 -20.484 1 47.69 78 THR A N 1
ATOM 609 C CA . THR A 1 78 ? 11.766 -9.391 -20.844 1 47.69 78 THR A CA 1
ATOM 610 C C . THR A 1 78 ? 10.781 -10.531 -20.562 1 47.69 78 THR A C 1
ATOM 612 O O . THR A 1 78 ? 9.789 -10.68 -21.281 1 47.69 78 THR A O 1
ATOM 615 N N . LYS A 1 79 ? 11.305 -11.469 -19.844 1 56.25 79 LYS A N 1
ATOM 616 C CA . LYS A 1 79 ? 10.555 -12.719 -19.906 1 56.25 79 LYS A CA 1
ATOM 617 C C . LYS A 1 79 ? 9.164 -12.547 -19.297 1 56.25 79 LYS A C 1
ATOM 619 O O . LYS A 1 79 ? 9 -11.867 -18.281 1 56.25 79 LYS A O 1
ATOM 624 N N . LYS A 1 80 ? 8.07 -12.945 -20.125 1 73.69 80 LYS A N 1
ATOM 625 C CA . LYS A 1 80 ? 6.613 -13.047 -20.062 1 73.69 80 LYS A CA 1
ATOM 626 C C . LYS A 1 80 ? 6.168 -13.867 -18.859 1 73.69 80 LYS A C 1
ATOM 628 O O . LYS A 1 80 ? 6.941 -14.672 -18.328 1 73.69 80 LYS A O 1
ATOM 633 N N . ARG A 1 81 ? 5.348 -13.461 -18.047 1 88.81 81 ARG A N 1
ATOM 634 C CA . ARG A 1 81 ? 4.641 -14.125 -16.953 1 88.81 81 ARG A CA 1
ATOM 635 C C . ARG A 1 81 ? 3.785 -15.273 -17.469 1 88.81 81 ARG A C 1
ATOM 637 O O . ARG A 1 81 ? 2.576 -15.32 -17.219 1 88.81 81 ARG A O 1
ATOM 644 N N . GLU A 1 82 ? 4.547 -16.281 -18.078 1 93.31 82 GLU A N 1
ATOM 645 C CA . GLU A 1 82 ? 3.824 -17.391 -18.688 1 93.31 82 GLU A CA 1
ATOM 646 C C . GLU A 1 82 ? 3.133 -18.25 -17.625 1 93.31 82 GLU A C 1
ATOM 648 O O . GLU A 1 82 ? 1.954 -18.578 -17.766 1 93.31 82 GLU A O 1
ATOM 653 N N . GLN A 1 83 ? 3.826 -18.594 -16.656 1 95.06 83 GLN A N 1
ATOM 654 C CA . GLN A 1 83 ? 3.256 -19.453 -15.609 1 95.06 83 GLN A CA 1
ATOM 655 C C . GLN A 1 83 ? 2.209 -18.688 -14.797 1 95.06 83 GLN A C 1
ATOM 657 O O . GLN A 1 83 ? 1.221 -19.281 -14.352 1 95.06 83 GLN A O 1
ATOM 662 N N . PHE A 1 84 ? 2.424 -17.469 -14.625 1 96.44 84 PHE A N 1
ATOM 663 C CA . PHE A 1 84 ? 1.417 -16.625 -13.984 1 96.44 84 PHE A CA 1
ATOM 664 C C . PHE A 1 84 ? 0.105 -16.672 -14.758 1 96.44 84 PHE A C 1
ATOM 666 O O . PHE A 1 84 ? -0.957 -16.906 -14.18 1 96.44 84 PHE A O 1
ATOM 673 N N . ASN A 1 85 ? 0.268 -16.484 -16.016 1 96.69 85 ASN A N 1
ATOM 674 C CA . ASN A 1 85 ? -0.912 -16.484 -16.875 1 96.69 85 ASN A CA 1
ATOM 675 C C . ASN A 1 85 ? -1.612 -17.844 -16.875 1 96.69 85 ASN A C 1
ATOM 677 O O . ASN A 1 85 ? -2.842 -17.906 -16.875 1 96.69 85 ASN A O 1
ATOM 681 N N . LYS A 1 86 ? -0.871 -18.859 -16.844 1 97.62 86 LYS A N 1
ATOM 682 C CA . LYS A 1 86 ? -1.432 -20.203 -16.734 1 97.62 86 LYS A CA 1
ATOM 683 C C . LYS A 1 86 ? -2.184 -20.375 -15.422 1 97.62 86 LYS A C 1
ATOM 685 O O . LYS A 1 86 ? -3.262 -20.969 -15.391 1 97.62 86 LYS A O 1
ATOM 690 N N . MET A 1 87 ? -1.627 -19.844 -14.391 1 98.38 87 MET A N 1
ATOM 691 C CA . MET A 1 87 ? -2.256 -19.891 -13.07 1 98.38 87 MET A CA 1
ATOM 692 C C . MET A 1 87 ? -3.584 -19.141 -13.07 1 98.38 87 MET A C 1
ATOM 694 O O . MET A 1 87 ? -4.59 -19.656 -12.57 1 98.38 87 MET A O 1
ATOM 698 N N . ILE A 1 88 ? -3.549 -18.016 -13.648 1 98.38 88 ILE A N 1
ATOM 699 C CA . ILE A 1 88 ? -4.754 -17.203 -13.719 1 98.38 88 ILE A CA 1
ATOM 700 C C . ILE A 1 88 ? -5.828 -17.922 -14.523 1 98.38 88 ILE A C 1
ATOM 702 O O . ILE A 1 88 ? -7 -17.938 -14.133 1 98.38 88 ILE A O 1
ATOM 706 N N . ALA A 1 89 ? -5.445 -18.547 -15.609 1 98.38 89 ALA A N 1
ATOM 707 C CA . ALA A 1 89 ? -6.379 -19.312 -16.422 1 98.38 89 ALA A CA 1
ATOM 708 C C . ALA A 1 89 ? -6.984 -20.469 -15.609 1 98.38 89 ALA A C 1
ATOM 710 O O . ALA A 1 89 ? -8.18 -20.75 -15.719 1 98.38 89 ALA A O 1
ATOM 711 N N . ALA A 1 90 ? -6.227 -21.125 -14.844 1 98.56 90 ALA A N 1
ATOM 712 C CA . ALA A 1 90 ? -6.691 -22.219 -13.992 1 98.56 90 ALA A CA 1
ATOM 713 C C . ALA A 1 90 ? -7.703 -21.719 -12.969 1 98.56 90 ALA A C 1
ATOM 715 O O . ALA A 1 90 ? -8.68 -22.406 -12.656 1 98.56 90 ALA A O 1
ATOM 716 N N . CYS A 1 91 ? -7.449 -20.562 -12.398 1 98.62 91 CYS A N 1
ATOM 717 C CA . CYS A 1 91 ? -8.414 -19.938 -11.492 1 98.62 91 CYS A CA 1
ATOM 718 C C . CYS A 1 91 ? -9.75 -19.719 -12.195 1 98.62 91 CYS A C 1
ATOM 720 O O . CYS A 1 91 ? -10.797 -20.094 -11.664 1 98.62 91 CYS A O 1
ATOM 722 N N . LYS A 1 92 ? -9.664 -19.156 -13.344 1 98.5 92 LYS A N 1
ATOM 723 C CA . LYS A 1 92 ? -10.875 -18.844 -14.102 1 98.5 92 LYS A CA 1
ATOM 724 C C . LYS A 1 92 ? -11.625 -20.109 -14.477 1 98.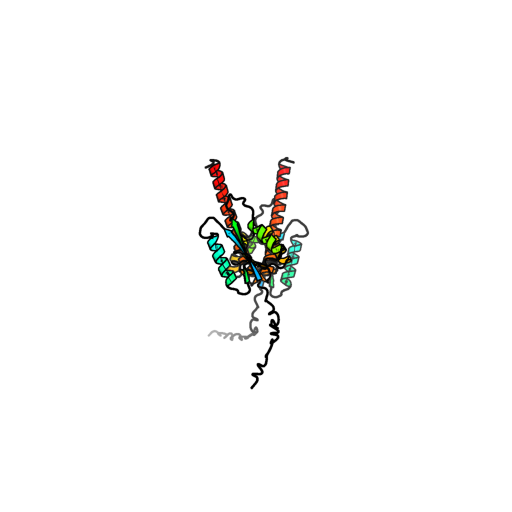5 92 LYS A C 1
ATOM 726 O O . LYS A 1 92 ? -12.852 -20.094 -14.617 1 98.5 92 LYS A O 1
ATOM 731 N N . ALA A 1 93 ? -10.977 -21.188 -14.57 1 98.25 93 ALA A N 1
ATOM 732 C CA . ALA A 1 93 ? -11.57 -22.484 -14.906 1 98.25 93 ALA A CA 1
ATOM 733 C C . ALA A 1 93 ? -12.117 -23.172 -13.664 1 98.25 93 ALA A C 1
ATOM 735 O O . ALA A 1 93 ? -12.641 -24.281 -13.742 1 98.25 93 ALA A O 1
ATOM 736 N N . GLY A 1 94 ? -11.938 -22.578 -12.516 1 97.69 94 GLY A N 1
ATOM 737 C CA . GLY A 1 94 ? -12.492 -23.109 -11.281 1 97.69 94 GLY A CA 1
ATOM 738 C C . GLY A 1 94 ? -11.625 -24.188 -10.664 1 97.69 94 GLY A C 1
ATOM 739 O O . GLY A 1 94 ? -12.102 -24.984 -9.852 1 97.69 94 GLY A O 1
ATOM 740 N N . LYS A 1 95 ? -10.328 -24.203 -10.992 1 97.94 95 LYS A N 1
ATOM 741 C CA . LYS A 1 95 ? -9.453 -25.281 -10.562 1 97.94 95 LYS A CA 1
ATOM 742 C C . LYS A 1 95 ? -8.664 -24.891 -9.312 1 97.94 95 LYS A C 1
ATOM 744 O O . LYS A 1 95 ? -8.031 -25.75 -8.688 1 97.94 95 LYS A O 1
ATOM 749 N N . ILE A 1 96 ? -8.711 -23.609 -8.953 1 98.31 96 ILE A N 1
ATOM 750 C CA . ILE A 1 96 ? -7.949 -23.094 -7.824 1 98.31 96 ILE A CA 1
ATOM 751 C C . ILE A 1 96 ? -8.859 -22.266 -6.93 1 98.31 96 ILE A C 1
ATOM 753 O O . ILE A 1 96 ? -9.641 -21.438 -7.422 1 98.31 96 ILE A O 1
ATOM 757 N N . ASP A 1 97 ? -8.695 -22.453 -5.645 1 98.19 97 ASP A N 1
ATOM 758 C CA . ASP A 1 97 ? -9.5 -21.703 -4.684 1 98.19 97 ASP A CA 1
ATOM 759 C C . ASP A 1 97 ? -8.656 -20.656 -3.965 1 98.19 97 ASP A C 1
ATOM 761 O O . ASP A 1 97 ? -9.188 -19.656 -3.467 1 98.19 97 ASP A O 1
ATOM 765 N N . LEU A 1 98 ? -7.395 -20.906 -3.898 1 98.31 98 LEU A N 1
ATOM 766 C CA . LEU A 1 98 ? -6.484 -20.047 -3.145 1 98.31 98 LEU A CA 1
ATOM 767 C C . LEU A 1 98 ? -5.09 -20.062 -3.762 1 98.31 98 LEU A C 1
ATOM 769 O O . LEU A 1 98 ? -4.566 -21.125 -4.102 1 98.31 98 LEU A O 1
ATOM 773 N N . ILE A 1 99 ? -4.582 -18.859 -3.943 1 98.56 99 ILE A N 1
ATOM 774 C CA . ILE A 1 99 ? -3.195 -18.703 -4.363 1 98.56 99 ILE A CA 1
ATOM 775 C C . ILE A 1 99 ? -2.336 -18.312 -3.166 1 98.56 99 ILE A C 1
ATOM 777 O O . ILE A 1 99 ? -2.689 -17.391 -2.416 1 98.56 99 ILE A O 1
ATOM 781 N N . VAL A 1 100 ? -1.272 -18.984 -3.01 1 97.62 100 VAL A N 1
ATOM 782 C CA . VAL A 1 100 ? -0.286 -18.609 -2 1 97.62 100 VAL A CA 1
ATOM 783 C C . VAL A 1 100 ? 0.98 -18.094 -2.682 1 97.62 100 VAL A C 1
ATOM 785 O O . VAL A 1 100 ? 1.478 -18.719 -3.627 1 97.62 100 VAL A O 1
ATOM 788 N N . THR A 1 101 ? 1.463 -16.984 -2.273 1 96.5 101 THR A N 1
ATOM 789 C CA . THR A 1 101 ? 2.703 -16.406 -2.781 1 96.5 101 THR A CA 1
ATOM 790 C C . THR A 1 101 ? 3.475 -15.719 -1.662 1 96.5 101 THR A C 1
ATOM 792 O O . THR A 1 101 ? 2.906 -15.391 -0.619 1 96.5 101 THR A O 1
ATOM 795 N N . LYS A 1 102 ? 4.688 -15.539 -1.864 1 93.06 102 LYS A N 1
ATOM 796 C CA . LYS A 1 102 ? 5.566 -15.055 -0.806 1 93.06 102 LYS A CA 1
ATOM 797 C C . LYS A 1 102 ? 5.184 -13.641 -0.386 1 93.06 102 LYS A C 1
ATOM 799 O O . LYS A 1 102 ? 5.121 -13.336 0.807 1 93.06 102 LYS A O 1
ATOM 804 N N . SER A 1 103 ? 4.969 -12.75 -1.403 1 95 103 SER A N 1
ATOM 805 C CA . SER A 1 103 ? 4.707 -11.352 -1.087 1 95 103 SER A CA 1
ATOM 806 C C . SER A 1 103 ? 3.955 -10.656 -2.219 1 95 103 SER A C 1
ATOM 808 O O . SER A 1 103 ? 3.83 -11.211 -3.314 1 95 103 SER A O 1
ATOM 810 N N . ILE A 1 104 ? 3.514 -9.5 -1.898 1 95.25 104 ILE A N 1
ATOM 811 C CA . ILE A 1 104 ? 2.828 -8.672 -2.883 1 95.25 104 ILE A CA 1
ATOM 812 C C . ILE A 1 104 ? 3.764 -8.383 -4.055 1 95.25 104 ILE A C 1
ATOM 814 O O . ILE A 1 104 ? 3.365 -8.484 -5.215 1 95.25 104 ILE A O 1
ATOM 818 N N . SER A 1 105 ? 5 -8.102 -3.725 1 89.5 105 SER A N 1
ATOM 819 C CA . SER A 1 105 ? 5.992 -7.734 -4.73 1 89.5 105 SER A CA 1
ATOM 820 C C . SER A 1 105 ? 6.336 -8.922 -5.625 1 89.5 105 SER A C 1
ATOM 822 O O . SER A 1 105 ? 6.812 -8.742 -6.75 1 89.5 105 SER A O 1
ATOM 824 N N . ARG A 1 106 ? 6.102 -10.086 -5.172 1 88.88 106 ARG A N 1
ATOM 825 C CA . ARG A 1 106 ? 6.355 -11.273 -5.98 1 88.88 106 ARG A CA 1
ATOM 826 C C . ARG A 1 106 ? 5.16 -11.602 -6.863 1 88.88 106 ARG A C 1
ATOM 828 O O . ARG A 1 106 ? 5.309 -12.258 -7.898 1 88.88 106 ARG A O 1
ATOM 835 N N . PHE A 1 107 ? 4.094 -11.164 -6.477 1 93.75 107 PHE A N 1
ATOM 836 C CA . PHE A 1 107 ? 2.848 -11.469 -7.168 1 93.75 107 PHE A CA 1
ATOM 837 C C . PHE A 1 107 ? 2.621 -10.508 -8.328 1 93.75 107 PHE A C 1
ATOM 839 O O . PHE A 1 107 ? 2.201 -10.914 -9.414 1 93.75 107 PHE A O 1
ATOM 846 N N . ALA A 1 108 ? 2.926 -9.234 -8.062 1 90.88 108 ALA A N 1
ATOM 847 C CA . ALA A 1 108 ? 2.547 -8.219 -9.047 1 90.88 108 ALA A CA 1
ATOM 848 C C . ALA A 1 108 ? 3.736 -7.336 -9.406 1 90.88 108 ALA A C 1
ATOM 850 O O . ALA A 1 108 ? 4.66 -7.164 -8.609 1 90.88 108 ALA A O 1
ATOM 851 N N . ARG A 1 109 ? 3.678 -6.719 -10.555 1 81.44 109 ARG A N 1
ATOM 852 C CA . ARG A 1 109 ? 4.754 -5.879 -11.07 1 81.44 109 ARG A CA 1
ATOM 853 C C . ARG A 1 109 ? 4.637 -4.453 -10.547 1 81.44 109 ARG A C 1
ATOM 855 O O . ARG A 1 109 ? 5.645 -3.758 -10.398 1 81.44 109 ARG A O 1
ATOM 862 N N . ASN A 1 110 ? 3.43 -3.998 -10.398 1 84.94 110 ASN A N 1
ATOM 863 C CA . ASN A 1 110 ? 3.117 -2.664 -9.891 1 84.94 110 ASN A CA 1
ATOM 864 C C . ASN A 1 110 ? 1.756 -2.629 -9.203 1 84.94 110 ASN A C 1
ATOM 866 O O . ASN A 1 110 ? 1.066 -3.648 -9.133 1 84.94 110 ASN A O 1
ATOM 870 N N . THR A 1 111 ? 1.411 -1.485 -8.758 1 89.38 111 THR A N 1
ATOM 871 C CA . THR A 1 111 ? 0.197 -1.364 -7.957 1 89.38 111 THR A CA 1
ATOM 872 C C . THR A 1 111 ? -1.044 -1.563 -8.82 1 89.38 111 THR A C 1
ATOM 874 O O . THR A 1 111 ? -2.027 -2.158 -8.383 1 89.38 111 THR A O 1
ATOM 877 N N . ILE A 1 112 ? -1.021 -1.062 -10 1 89.44 112 ILE A N 1
ATOM 878 C CA . ILE A 1 112 ? -2.152 -1.19 -10.914 1 89.44 112 ILE A CA 1
ATOM 879 C C . ILE A 1 112 ? -2.383 -2.664 -11.242 1 89.44 112 ILE A C 1
ATOM 881 O O . ILE A 1 112 ? -3.512 -3.154 -11.164 1 89.44 112 ILE A O 1
ATOM 885 N N . ASP A 1 113 ? -1.323 -3.307 -11.586 1 91.44 113 ASP A N 1
ATOM 886 C CA . ASP A 1 113 ? -1.341 -4.738 -11.875 1 91.44 113 ASP A CA 1
ATOM 887 C C . ASP A 1 113 ? -1.86 -5.531 -10.672 1 91.44 113 ASP A C 1
ATOM 889 O O . ASP A 1 113 ? -2.693 -6.426 -10.828 1 91.44 113 ASP A O 1
ATOM 893 N N . CYS A 1 114 ? -1.433 -5.242 -9.562 1 94.31 114 CYS A N 1
ATOM 894 C CA . CYS A 1 114 ? -1.818 -5.93 -8.336 1 94.31 114 CYS A CA 1
ATOM 895 C C . CYS A 1 114 ? -3.311 -5.773 -8.062 1 94.31 114 CYS A C 1
ATOM 897 O O . CYS A 1 114 ? -4.012 -6.762 -7.836 1 94.31 114 CYS A O 1
ATOM 899 N N . LEU A 1 115 ? -3.762 -4.547 -8.062 1 96.62 115 LEU A N 1
ATOM 900 C CA . LEU A 1 115 ? -5.164 -4.262 -7.789 1 96.62 115 LEU A CA 1
ATOM 901 C C . LEU A 1 115 ? -6.07 -4.973 -8.789 1 96.62 115 LEU A C 1
ATOM 903 O O . LEU A 1 115 ? -7.082 -5.562 -8.414 1 96.62 115 LEU A O 1
ATOM 907 N N . LYS A 1 116 ? -5.719 -4.934 -10.023 1 97.06 116 LYS A N 1
ATOM 908 C CA . LYS A 1 116 ? -6.5 -5.578 -11.078 1 97.06 116 LYS A CA 1
ATOM 909 C C . LYS A 1 116 ? -6.703 -7.062 -10.781 1 97.06 116 LYS A C 1
ATOM 911 O O . LYS A 1 116 ? -7.836 -7.547 -10.773 1 97.06 116 LYS A O 1
ATOM 916 N N . TYR A 1 117 ? -5.648 -7.742 -10.539 1 97.88 117 TYR A N 1
ATOM 917 C CA . TYR A 1 117 ? -5.746 -9.188 -10.383 1 97.88 117 TYR A CA 1
ATOM 918 C C . TYR A 1 117 ? -6.414 -9.547 -9.062 1 97.88 117 TYR A C 1
ATOM 920 O O . TYR A 1 117 ? -7.125 -10.555 -8.969 1 97.88 117 TYR A O 1
ATOM 928 N N . ILE A 1 118 ? -6.188 -8.789 -8.023 1 98.38 118 ILE A N 1
ATOM 929 C CA . ILE A 1 118 ? -6.898 -9.023 -6.77 1 98.38 118 ILE A CA 1
ATOM 930 C C . ILE A 1 118 ? -8.406 -8.945 -7.008 1 98.38 118 ILE A C 1
ATOM 932 O O . ILE A 1 118 ? -9.156 -9.812 -6.559 1 98.38 118 ILE A O 1
ATOM 936 N N . ARG A 1 119 ? -8.836 -7.918 -7.672 1 98.12 119 ARG A N 1
ATOM 937 C CA . ARG A 1 119 ? -10.258 -7.715 -7.938 1 98.12 119 ARG A CA 1
ATOM 938 C C . ARG A 1 119 ? -10.812 -8.812 -8.844 1 98.12 119 ARG A C 1
ATOM 940 O O . ARG A 1 119 ? -11.891 -9.352 -8.586 1 98.12 119 ARG A O 1
ATOM 947 N N . ASP A 1 120 ? -10.055 -9.125 -9.914 1 98.44 120 ASP A N 1
ATOM 948 C CA . ASP A 1 120 ? -10.484 -10.18 -10.836 1 98.44 120 ASP A CA 1
ATOM 949 C C . ASP A 1 120 ? -10.68 -11.5 -10.102 1 98.44 120 ASP A C 1
ATOM 951 O O . ASP A 1 120 ? -11.68 -12.188 -10.297 1 98.44 120 ASP A O 1
ATOM 955 N N . LEU A 1 121 ? -9.75 -11.836 -9.305 1 98.81 121 LEU A N 1
ATOM 956 C CA . LEU A 1 121 ? -9.773 -13.117 -8.609 1 98.81 121 LEU A CA 1
ATOM 957 C C . LEU A 1 121 ? -10.844 -13.125 -7.523 1 98.81 121 LEU A C 1
ATOM 959 O O . LEU A 1 121 ? -11.523 -14.133 -7.332 1 98.81 121 LEU A O 1
ATOM 963 N N . LYS A 1 122 ? -10.953 -12.023 -6.824 1 98.38 122 LYS A N 1
ATOM 964 C CA . LYS A 1 122 ? -12.008 -11.906 -5.82 1 98.38 122 LYS A CA 1
ATOM 965 C C . LYS A 1 122 ? -13.391 -12.102 -6.441 1 98.38 122 LYS A C 1
ATOM 967 O O . LYS A 1 122 ? -14.258 -12.734 -5.848 1 98.38 122 LYS A O 1
ATOM 972 N N . ALA A 1 123 ? -13.578 -11.594 -7.602 1 98.38 123 ALA A N 1
ATOM 973 C CA . ALA A 1 123 ? -14.859 -11.664 -8.312 1 98.38 123 ALA A CA 1
ATOM 974 C C . ALA A 1 123 ? -15.242 -13.117 -8.586 1 98.38 123 ALA A C 1
ATOM 976 O O . ALA A 1 123 ? -16.422 -13.43 -8.75 1 98.38 123 ALA A O 1
ATOM 977 N N . ILE A 1 124 ? -14.344 -13.984 -8.711 1 98.44 124 ILE A N 1
ATOM 978 C CA . ILE A 1 124 ? -14.625 -15.391 -8.969 1 98.44 124 ILE A CA 1
ATOM 979 C C . ILE A 1 124 ? -14.344 -16.219 -7.711 1 98.44 124 ILE A C 1
ATOM 981 O O . ILE A 1 124 ? -14.109 -17.422 -7.793 1 98.44 124 ILE A O 1
ATOM 985 N N . ASN A 1 125 ? -14.18 -15.516 -6.57 1 98.25 125 ASN A N 1
ATOM 986 C CA . ASN A 1 125 ? -14.062 -16.109 -5.242 1 98.25 125 ASN A CA 1
ATOM 987 C C . ASN A 1 125 ? -12.742 -16.859 -5.086 1 98.25 125 ASN A C 1
ATOM 989 O O . ASN A 1 125 ? -12.703 -17.938 -4.484 1 98.25 125 ASN A O 1
ATOM 993 N N . VAL A 1 126 ? -11.703 -16.438 -5.66 1 98.75 126 VAL A N 1
ATOM 994 C CA . VAL A 1 126 ? -10.359 -16.969 -5.461 1 98.75 126 VAL A CA 1
ATOM 995 C C . VAL A 1 126 ? -9.562 -16.016 -4.562 1 98.75 126 VAL A C 1
ATOM 997 O O . VAL A 1 126 ? -9.453 -14.828 -4.848 1 98.75 126 VAL A O 1
ATOM 1000 N N . ALA A 1 127 ? -9.047 -16.547 -3.535 1 98.56 127 ALA A N 1
ATOM 1001 C CA . ALA A 1 127 ? -8.273 -15.75 -2.582 1 98.56 127 ALA A CA 1
ATOM 1002 C C . ALA A 1 127 ? -6.785 -15.781 -2.918 1 98.56 127 ALA A C 1
ATOM 1004 O O . ALA A 1 127 ? -6.312 -16.703 -3.592 1 98.56 127 ALA A O 1
ATOM 1005 N N . ILE A 1 128 ? -6.113 -14.812 -2.482 1 98.75 128 ILE A N 1
ATOM 1006 C CA . ILE A 1 128 ? -4.656 -14.781 -2.475 1 98.75 128 ILE A CA 1
ATOM 1007 C C . ILE A 1 128 ? -4.148 -14.625 -1.043 1 98.75 128 ILE A C 1
ATOM 1009 O O . ILE A 1 128 ? -4.676 -13.812 -0.276 1 98.75 128 ILE A O 1
ATOM 1013 N N . PHE A 1 129 ? -3.215 -15.367 -0.707 1 98 129 PHE A N 1
ATOM 1014 C CA . PHE A 1 129 ? -2.549 -15.219 0.581 1 98 129 PHE A CA 1
ATOM 1015 C C . PHE A 1 129 ? -1.101 -14.781 0.394 1 98 129 PHE A C 1
ATOM 1017 O O . PHE A 1 129 ? -0.307 -15.492 -0.224 1 98 129 PHE A O 1
ATOM 1024 N N . PHE A 1 130 ? -0.787 -13.633 0.939 1 97.81 130 PHE A N 1
ATOM 1025 C CA . PHE A 1 130 ? 0.574 -13.109 0.937 1 97.81 130 PHE A CA 1
ATOM 1026 C C . PHE A 1 130 ? 1.29 -13.461 2.236 1 97.81 130 PHE A C 1
ATOM 1028 O O . PHE A 1 130 ? 0.993 -12.891 3.287 1 97.81 130 PHE A O 1
ATOM 1035 N N . GLU A 1 131 ? 2.258 -14.305 2.162 1 95.31 131 GLU A N 1
ATOM 1036 C CA . GLU A 1 131 ? 2.887 -14.898 3.34 1 95.31 131 GLU A CA 1
ATOM 1037 C C . GLU A 1 131 ? 3.615 -13.844 4.164 1 95.31 131 GLU A C 1
ATOM 1039 O O . GLU A 1 131 ? 3.414 -13.742 5.375 1 95.31 131 GLU A O 1
ATOM 1044 N N . LYS A 1 132 ? 4.453 -13.078 3.561 1 94.81 132 LYS A N 1
ATOM 1045 C CA . LYS A 1 132 ? 5.285 -12.102 4.258 1 94.81 132 LYS A CA 1
ATOM 1046 C C . LYS A 1 132 ? 4.426 -11.055 4.965 1 94.81 132 LYS A C 1
ATOM 1048 O O . LYS A 1 132 ? 4.684 -10.711 6.121 1 94.81 132 LYS A O 1
ATOM 1053 N N . GLU A 1 133 ? 3.459 -10.602 4.266 1 96.94 133 GLU A N 1
ATOM 1054 C CA . GLU A 1 133 ? 2.586 -9.57 4.816 1 96.94 133 GLU A CA 1
ATOM 1055 C C . GLU A 1 133 ? 1.502 -10.18 5.703 1 96.94 133 GLU A C 1
ATOM 1057 O O . GLU A 1 133 ? 0.833 -9.469 6.453 1 96.94 133 GLU A O 1
ATOM 1062 N N . ASN A 1 134 ? 1.304 -11.445 5.586 1 97.38 134 ASN A N 1
ATOM 1063 C CA . ASN A 1 134 ? 0.274 -12.148 6.34 1 97.38 134 ASN A CA 1
ATOM 1064 C C . ASN A 1 134 ? -1.115 -11.586 6.059 1 97.38 134 ASN A C 1
ATOM 1066 O O . ASN A 1 134 ? -1.847 -11.242 6.988 1 97.38 134 ASN A O 1
ATOM 1070 N N . ILE A 1 135 ? -1.463 -11.555 4.797 1 98.06 135 ILE A N 1
ATOM 1071 C CA . ILE A 1 135 ? -2.734 -10.977 4.371 1 98.06 135 ILE A CA 1
ATOM 1072 C C . ILE A 1 135 ? -3.473 -11.969 3.475 1 98.06 135 ILE A C 1
ATOM 1074 O O . ILE A 1 135 ? -2.896 -12.508 2.525 1 98.06 135 ILE A O 1
ATOM 1078 N N . ASN A 1 136 ? -4.68 -12.227 3.805 1 98.25 136 ASN A N 1
ATOM 1079 C CA . ASN A 1 136 ? -5.637 -12.914 2.947 1 98.25 136 ASN A CA 1
ATOM 1080 C C . ASN A 1 136 ? -6.594 -11.938 2.273 1 98.25 136 ASN A C 1
ATOM 1082 O O . ASN A 1 136 ? -7.254 -11.141 2.947 1 98.25 136 ASN A O 1
ATOM 1086 N N . THR A 1 137 ? -6.691 -12 0.959 1 98.5 137 THR A N 1
ATOM 1087 C CA . THR A 1 137 ? -7.387 -10.969 0.205 1 98.5 137 THR A CA 1
ATOM 1088 C C . THR A 1 137 ? -8.891 -11.062 0.416 1 98.5 137 THR A C 1
ATOM 1090 O O . THR A 1 137 ? -9.641 -10.172 0.012 1 98.5 137 THR A O 1
ATOM 1093 N N . MET A 1 138 ? -9.344 -12.07 1.142 1 98.06 138 MET A N 1
ATOM 1094 C CA . MET A 1 138 ? -10.773 -12.258 1.346 1 98.06 138 MET A CA 1
ATOM 1095 C C . MET A 1 138 ? -11.18 -11.844 2.758 1 98.06 138 MET A C 1
ATOM 1097 O O . MET A 1 138 ? -12.367 -11.852 3.092 1 98.06 138 MET A O 1
ATOM 1101 N N . ASP A 1 139 ? -10.273 -11.461 3.6 1 97.5 139 ASP A N 1
ATOM 1102 C CA . ASP A 1 139 ? -10.602 -11.094 4.977 1 97.5 139 ASP A CA 1
ATOM 1103 C C . ASP A 1 139 ? -10.477 -9.594 5.188 1 97.5 139 ASP A C 1
ATOM 1105 O O . ASP A 1 139 ? -10.359 -8.828 4.227 1 97.5 139 ASP A O 1
ATOM 1109 N N . ALA A 1 140 ? -10.469 -9.148 6.461 1 96.88 140 ALA A N 1
ATOM 1110 C CA . ALA A 1 140 ? -10.469 -7.727 6.801 1 96.88 140 ALA A CA 1
ATOM 1111 C C . ALA A 1 140 ? -9.164 -7.059 6.375 1 96.88 140 ALA A C 1
ATOM 1113 O O . ALA A 1 140 ? -9.172 -5.922 5.891 1 96.88 140 ALA A O 1
ATOM 1114 N N . LYS A 1 141 ? -8.07 -7.684 6.539 1 97.62 141 LYS A N 1
ATOM 1115 C CA . LYS A 1 141 ? -6.797 -7.137 6.09 1 97.62 141 LYS A CA 1
ATOM 1116 C C . LYS A 1 141 ? -6.777 -6.961 4.574 1 97.62 141 LYS A C 1
ATOM 1118 O O . LYS A 1 141 ? -6.199 -6 4.062 1 97.62 141 LYS A O 1
ATOM 1123 N N . GLY A 1 142 ? -7.406 -7.91 3.914 1 98.06 142 GLY A N 1
ATOM 1124 C CA . GLY A 1 142 ? -7.523 -7.812 2.469 1 98.06 142 GLY A CA 1
ATOM 1125 C C . GLY A 1 142 ? -8.281 -6.578 2.012 1 98.06 142 GLY A C 1
ATOM 1126 O O . GLY A 1 142 ? -7.914 -5.953 1.015 1 98.06 142 GLY A O 1
ATOM 1127 N N . GLU A 1 143 ? -9.242 -6.297 2.775 1 97.31 143 GLU A N 1
ATOM 1128 C CA . GLU A 1 143 ? -10.008 -5.098 2.449 1 97.31 143 GLU A CA 1
ATOM 1129 C C . GLU A 1 143 ? -9.156 -3.842 2.615 1 97.31 143 GLU A C 1
ATOM 1131 O O . GLU A 1 143 ? -9.25 -2.912 1.81 1 97.31 143 GLU A O 1
ATOM 1136 N N . VAL A 1 144 ? -8.406 -3.828 3.607 1 97.5 144 VAL A N 1
ATOM 1137 C CA . VAL A 1 144 ? -7.496 -2.707 3.834 1 97.5 144 VAL A CA 1
ATOM 1138 C C . VAL A 1 144 ? -6.477 -2.631 2.699 1 97.5 144 VAL A C 1
ATOM 1140 O O . VAL A 1 144 ? -6.199 -1.548 2.18 1 97.5 144 VAL A O 1
ATOM 1143 N N . LEU A 1 145 ? -5.973 -3.771 2.311 1 97.94 145 LEU A N 1
ATOM 1144 C CA . LEU A 1 145 ? -5.031 -3.842 1.2 1 97.94 145 LEU A CA 1
ATOM 1145 C C . LEU A 1 145 ? -5.633 -3.238 -0.063 1 97.94 145 LEU A C 1
ATOM 1147 O O . LEU A 1 145 ? -5.012 -2.395 -0.711 1 97.94 145 LEU A O 1
ATOM 1151 N N . ILE A 1 146 ? -6.812 -3.621 -0.349 1 97.38 146 ILE A N 1
ATOM 1152 C CA . ILE A 1 146 ? -7.488 -3.166 -1.559 1 97.38 146 ILE A CA 1
ATOM 1153 C C . ILE A 1 146 ? -7.68 -1.651 -1.505 1 97.38 146 ILE A C 1
ATOM 1155 O O . ILE A 1 146 ? -7.418 -0.951 -2.486 1 97.38 146 ILE A O 1
ATOM 1159 N N . THR A 1 147 ? -8.078 -1.185 -0.384 1 96.81 147 THR A N 1
ATOM 1160 C CA . THR A 1 147 ? -8.297 0.246 -0.204 1 96.81 147 THR A CA 1
ATOM 1161 C C . THR A 1 147 ? -7 1.023 -0.414 1 96.81 147 THR A C 1
ATOM 1163 O O . THR A 1 147 ? -6.98 2.031 -1.125 1 96.81 147 THR A O 1
ATOM 1166 N N . ILE A 1 148 ? -5.949 0.583 0.18 1 95.94 148 ILE A N 1
ATOM 1167 C CA . ILE A 1 148 ? -4.648 1.232 0.063 1 95.94 148 ILE A CA 1
ATOM 1168 C C . ILE A 1 148 ? -4.176 1.179 -1.387 1 95.94 148 ILE A C 1
ATOM 1170 O O . ILE A 1 148 ? -3.723 2.188 -1.937 1 95.94 148 ILE A O 1
ATOM 1174 N N . MET A 1 149 ? -4.297 0.011 -1.986 1 95.19 149 MET A N 1
ATOM 1175 C CA . MET A 1 149 ? -3.875 -0.155 -3.375 1 95.19 149 MET A CA 1
ATOM 1176 C C . MET A 1 149 ? -4.641 0.792 -4.293 1 95.19 149 MET A C 1
ATOM 1178 O O . MET A 1 149 ? -4.066 1.367 -5.219 1 95.19 149 MET A O 1
ATOM 1182 N N . ALA A 1 150 ? -5.883 0.892 -4.047 1 95.12 150 ALA A N 1
ATOM 1183 C CA . ALA A 1 150 ? -6.707 1.791 -4.848 1 95.12 150 ALA A CA 1
ATOM 1184 C C . ALA A 1 150 ? -6.215 3.23 -4.738 1 95.12 150 ALA A C 1
ATOM 1186 O O . ALA A 1 150 ? -6.145 3.947 -5.738 1 95.12 150 ALA A O 1
ATOM 1187 N N . SER A 1 151 ? -5.895 3.607 -3.586 1 92.69 151 SER A N 1
ATOM 1188 C CA . SER A 1 151 ? -5.398 4.957 -3.348 1 92.69 151 SER A CA 1
ATOM 1189 C C . SER A 1 151 ? -4.066 5.188 -4.055 1 92.69 151 SER A C 1
ATOM 1191 O O . SER A 1 151 ? -3.873 6.215 -4.711 1 92.69 151 SER A O 1
ATOM 1193 N N . LEU A 1 152 ? -3.176 4.254 -3.953 1 91 152 LEU A N 1
ATOM 1194 C CA . LEU A 1 152 ? -1.856 4.367 -4.566 1 91 152 LEU A CA 1
ATOM 1195 C C . LEU A 1 152 ? -1.959 4.328 -6.086 1 91 152 LEU A C 1
ATOM 1197 O O . LEU A 1 152 ? -1.22 5.031 -6.781 1 91 152 LEU A O 1
ATOM 1201 N N . THR A 1 153 ? -2.807 3.48 -6.59 1 89.5 153 THR A N 1
ATOM 1202 C CA . THR A 1 153 ? -3.021 3.371 -8.031 1 89.5 153 THR A CA 1
ATOM 1203 C C . THR A 1 153 ? -3.543 4.688 -8.602 1 89.5 153 THR A C 1
ATOM 1205 O O . THR A 1 153 ? -3.135 5.105 -9.688 1 89.5 153 THR A O 1
ATOM 1208 N N . GLN A 1 154 ? -4.414 5.277 -7.898 1 84.44 154 GLN A N 1
ATOM 1209 C CA . GLN A 1 154 ? -4.938 6.574 -8.32 1 84.44 154 GLN A CA 1
ATOM 1210 C C . GLN A 1 154 ? -3.822 7.613 -8.414 1 84.44 154 GLN A C 1
ATOM 1212 O O . GLN A 1 154 ? -3.754 8.367 -9.383 1 84.44 154 GLN A O 1
ATOM 1217 N N . GLN A 1 155 ? -2.986 7.633 -7.496 1 78.69 155 GLN A N 1
ATOM 1218 C CA . GLN A 1 155 ? -1.855 8.555 -7.492 1 78.69 155 GLN A CA 1
ATOM 1219 C C . GLN A 1 155 ? -0.951 8.32 -8.703 1 78.69 155 GLN A C 1
ATOM 1221 O O . GLN A 1 155 ? -0.522 9.273 -9.352 1 78.69 155 GLN A O 1
ATOM 1226 N N . GLU A 1 156 ? -0.658 7.086 -8.914 1 79.44 156 GLU A N 1
ATOM 1227 C CA . GLU A 1 156 ? 0.183 6.727 -10.055 1 79.44 156 GLU A CA 1
ATOM 1228 C C . GLU A 1 156 ? -0.444 7.18 -11.367 1 79.44 156 GLU A C 1
ATOM 1230 O O . GLU A 1 156 ? 0.245 7.715 -12.242 1 79.44 156 GLU A O 1
ATOM 1235 N N . SER A 1 157 ? -1.688 6.957 -11.484 1 79.19 157 SER A N 1
ATOM 1236 C CA . SER A 1 157 ? -2.396 7.359 -12.695 1 79.19 157 SER A CA 1
ATOM 1237 C C . SER A 1 157 ? -2.361 8.875 -12.875 1 79.19 157 SER A C 1
ATOM 1239 O O . SER A 1 157 ? -2.145 9.367 -13.984 1 79.19 157 SER A O 1
ATOM 1241 N N . GLU A 1 158 ? -2.564 9.523 -11.758 1 76.38 158 GLU A N 1
ATOM 1242 C CA . GLU A 1 158 ? -2.525 10.984 -11.797 1 76.38 158 GLU A CA 1
ATOM 1243 C C . GLU A 1 158 ? -1.135 11.484 -12.18 1 76.38 158 GLU A C 1
ATOM 1245 O O . GLU A 1 158 ? -1.002 12.414 -12.984 1 76.38 158 GLU A O 1
ATOM 1250 N N . SER A 1 159 ? -0.155 10.898 -11.609 1 75.25 159 SER A N 1
ATOM 1251 C CA . SER A 1 159 ? 1.221 11.273 -11.914 1 75.25 159 SER A CA 1
ATOM 1252 C C . SER A 1 159 ? 1.552 11.016 -13.383 1 75.25 159 SER A C 1
ATOM 1254 O O . SER A 1 159 ? 2.184 11.844 -14.039 1 75.25 159 SER A O 1
ATOM 1256 N N . LEU A 1 160 ? 1.089 9.922 -13.852 1 76.19 160 LEU A N 1
ATOM 1257 C CA . LEU A 1 160 ? 1.315 9.578 -15.25 1 76.19 160 LEU A CA 1
ATOM 1258 C C . LEU A 1 160 ? 0.614 10.57 -16.172 1 76.19 160 LEU A C 1
ATOM 1260 O O . LEU A 1 160 ? 1.192 11.016 -17.172 1 76.19 160 LEU A O 1
ATOM 1264 N N . SER A 1 161 ? -0.567 10.867 -15.844 1 78.31 161 SER A N 1
ATOM 1265 C CA . SER A 1 161 ? -1.333 11.82 -16.625 1 78.31 161 SER A CA 1
ATOM 1266 C C . SER A 1 161 ? -0.655 13.188 -16.656 1 78.31 161 SER A C 1
ATOM 1268 O O . SER A 1 161 ? -0.592 13.836 -17.703 1 78.31 161 SER A O 1
ATOM 1270 N N . GLN A 1 162 ? -0.172 13.531 -15.578 1 74.19 162 GLN A N 1
ATOM 1271 C CA . GLN A 1 162 ? 0.528 14.812 -15.484 1 74.19 162 GLN A CA 1
ATOM 1272 C C . GLN A 1 162 ? 1.814 14.789 -16.312 1 74.19 162 GLN A C 1
ATOM 1274 O O . GLN A 1 162 ? 2.135 15.766 -16.984 1 74.19 162 GLN A O 1
ATOM 1279 N N . ASN A 1 163 ? 2.473 13.727 -16.234 1 74.5 163 ASN A N 1
ATOM 1280 C CA . ASN A 1 163 ? 3.707 13.602 -17 1 74.5 163 ASN A CA 1
ATOM 1281 C C . ASN A 1 163 ? 3.443 13.656 -18.5 1 74.5 163 ASN A C 1
ATOM 1283 O O . ASN A 1 163 ? 4.215 14.258 -19.25 1 74.5 163 ASN A O 1
ATOM 1287 N N . VAL A 1 164 ? 2.439 13.039 -18.859 1 79.62 164 VAL A N 1
ATOM 1288 C CA . VAL A 1 164 ? 2.064 13.055 -20.266 1 79.62 164 VAL A CA 1
ATOM 1289 C C . VAL A 1 164 ? 1.713 14.477 -20.703 1 79.62 164 VAL A C 1
ATOM 1291 O O . VAL A 1 164 ? 2.143 14.938 -21.766 1 79.62 164 VAL A O 1
ATOM 1294 N N . LYS A 1 165 ? 0.997 15.18 -19.875 1 80.56 165 LYS A N 1
ATOM 1295 C CA . LYS A 1 165 ? 0.62 16.562 -20.172 1 80.56 165 LYS A CA 1
ATOM 1296 C C . LYS A 1 165 ? 1.848 17.453 -20.234 1 80.56 165 LYS A C 1
ATOM 1298 O O . LYS A 1 165 ? 1.963 18.297 -21.141 1 80.56 165 LYS A O 1
ATOM 1303 N N . LEU A 1 166 ? 2.756 17.266 -19.391 1 76 166 LEU A N 1
ATOM 1304 C CA . LEU A 1 166 ? 3.996 18.047 -19.375 1 76 166 LEU A CA 1
ATOM 1305 C C . LEU A 1 166 ? 4.844 17.719 -20.594 1 76 166 LEU A C 1
ATOM 1307 O O . LEU A 1 166 ? 5.445 18.625 -21.188 1 76 166 LEU A O 1
ATOM 1311 N N . GLY A 1 167 ? 4.844 16.5 -20.844 1 77.88 167 GLY A N 1
ATOM 1312 C CA . GLY A 1 167 ? 5.555 16.094 -22.062 1 77.88 167 GLY A CA 1
ATOM 1313 C C . GLY A 1 167 ? 4.988 16.734 -23.312 1 77.88 167 GLY A C 1
ATOM 1314 O O . GLY A 1 167 ? 5.738 17.188 -24.172 1 77.88 167 GLY A O 1
ATOM 1315 N N . LEU A 1 168 ? 3.736 16.734 -23.359 1 85.25 168 LEU A N 1
ATOM 1316 C CA . LEU A 1 168 ? 3.07 17.344 -24.5 1 85.25 168 LEU A CA 1
ATOM 1317 C C . LEU A 1 168 ? 3.334 18.844 -24.547 1 85.25 168 LEU A C 1
ATOM 1319 O O . LEU A 1 168 ? 3.572 19.406 -25.625 1 85.25 168 LEU A O 1
ATOM 1323 N N . GLN A 1 169 ? 3.232 19.453 -23.438 1 82.31 169 GLN A N 1
ATOM 1324 C CA . GLN A 1 169 ? 3.518 20.891 -23.359 1 82.31 169 GLN A CA 1
ATOM 1325 C C . GLN A 1 169 ? 4.949 21.188 -23.797 1 82.31 169 GLN A C 1
ATOM 1327 O O . GLN A 1 169 ? 5.199 22.172 -24.5 1 82.31 169 GLN A O 1
ATOM 1332 N N . TYR A 1 170 ? 5.824 20.344 -23.391 1 82.31 170 TYR A N 1
ATOM 1333 C CA . TYR A 1 170 ? 7.223 20.5 -23.766 1 82.31 170 TYR A CA 1
ATOM 1334 C C . TYR A 1 170 ? 7.402 20.344 -25.266 1 82.31 170 TYR A C 1
ATOM 1336 O O . TYR A 1 170 ? 8.125 21.109 -25.906 1 82.31 170 TYR A O 1
ATOM 1344 N N . ARG A 1 171 ? 6.773 19.359 -25.766 1 85.31 171 ARG A N 1
ATOM 1345 C CA . ARG A 1 171 ? 6.844 19.141 -27.203 1 85.31 171 ARG A CA 1
ATOM 1346 C C . ARG A 1 171 ? 6.273 20.328 -27.969 1 85.31 171 ARG A C 1
ATOM 1348 O O . ARG A 1 171 ? 6.816 20.734 -29 1 85.31 171 ARG A O 1
ATOM 1355 N N . TYR A 1 172 ? 5.25 20.922 -27.5 1 84.75 172 TYR A N 1
ATOM 1356 C CA . TYR A 1 172 ? 4.641 22.094 -28.109 1 84.75 172 TYR A CA 1
ATOM 1357 C C . TYR A 1 172 ? 5.582 23.297 -28.062 1 84.75 172 TYR A C 1
ATOM 1359 O O . TYR A 1 172 ? 5.723 24.031 -29.047 1 84.75 172 TYR A O 1
ATOM 1367 N N . GLN A 1 173 ? 6.168 23.406 -26.969 1 83.75 173 GLN A N 1
ATOM 1368 C CA . GLN A 1 173 ? 7.082 24.516 -26.781 1 83.75 173 GLN A CA 1
ATOM 1369 C C . GLN A 1 173 ? 8.312 24.375 -27.672 1 83.75 173 GLN A C 1
ATOM 1371 O O . GLN A 1 173 ? 8.906 25.359 -28.109 1 83.75 173 GLN A O 1
ATOM 1376 N N . GLN A 1 174 ? 8.641 23.219 -27.938 1 82.31 174 GLN A N 1
ATOM 1377 C CA . GLN A 1 174 ? 9.789 22.953 -28.797 1 82.31 174 GLN A CA 1
ATOM 1378 C C . GLN A 1 174 ? 9.398 22.969 -30.281 1 82.31 174 GLN A C 1
ATOM 1380 O O . GLN A 1 174 ? 10.258 22.875 -31.156 1 82.31 174 GLN A O 1
ATOM 1385 N N . GLY A 1 175 ? 8.227 23.453 -30.453 1 71.56 175 GLY A N 1
ATOM 1386 C CA . GLY A 1 175 ? 7.781 23.531 -31.844 1 71.56 175 GLY A CA 1
ATOM 1387 C C . GLY A 1 175 ? 7.613 22.156 -32.469 1 71.56 175 GLY A C 1
ATOM 1388 O O . GLY A 1 175 ? 7.723 22.031 -33.719 1 71.56 175 GLY A O 1
ATOM 1389 N N . ARG A 1 176 ? 7.656 21.312 -31.719 1 61.81 176 ARG A N 1
ATOM 1390 C CA . ARG A 1 176 ? 7.629 19.984 -32.312 1 61.81 176 ARG A CA 1
ATOM 1391 C C . ARG A 1 176 ? 6.195 19.531 -32.562 1 61.81 176 ARG A C 1
ATOM 1393 O O . ARG A 1 176 ? 5.969 18.422 -33.062 1 61.81 176 ARG A O 1
ATOM 1400 N N . PHE A 1 177 ? 5.285 20.375 -32.312 1 56.97 177 PHE A N 1
ATOM 1401 C CA . PHE A 1 177 ? 3.998 20.125 -32.938 1 56.97 177 PHE A CA 1
ATOM 1402 C C . PHE A 1 177 ? 3.752 21.125 -34.062 1 56.97 177 PHE A C 1
ATOM 1404 O O . PHE A 1 177 ? 4.246 22.25 -34.031 1 56.97 177 PHE A O 1
ATOM 1411 N N . MET B 1 1 ? 11.656 57.938 74.5 1 25 1 MET B N 1
ATOM 1412 C CA . MET B 1 1 ? 10.805 56.812 74.875 1 25 1 MET B CA 1
ATOM 1413 C C . MET B 1 1 ? 9.719 56.594 73.812 1 25 1 MET B C 1
ATOM 1415 O O . MET B 1 1 ? 8.641 57.188 73.938 1 25 1 MET B O 1
ATOM 1419 N N . GLY B 1 2 ? 10.062 56.688 72.562 1 27.38 2 GLY B N 1
ATOM 1420 C CA . GLY B 1 2 ? 9.219 56.938 71.438 1 27.38 2 GLY B CA 1
ATOM 1421 C C . GLY B 1 2 ? 8.203 55.844 71.188 1 27.38 2 GLY B C 1
ATOM 1422 O O . GLY B 1 2 ? 8.453 54.656 71.5 1 27.38 2 GLY B O 1
ATOM 1423 N N . LYS B 1 3 ? 6.957 56.281 71.312 1 24.91 3 LYS B N 1
ATOM 1424 C CA . LYS B 1 3 ? 5.707 55.531 71.188 1 24.91 3 LYS B CA 1
ATOM 1425 C C . LYS B 1 3 ? 5.754 54.594 69.938 1 24.91 3 LYS B C 1
ATOM 1427 O O . LYS B 1 3 ? 5.863 55.031 68.812 1 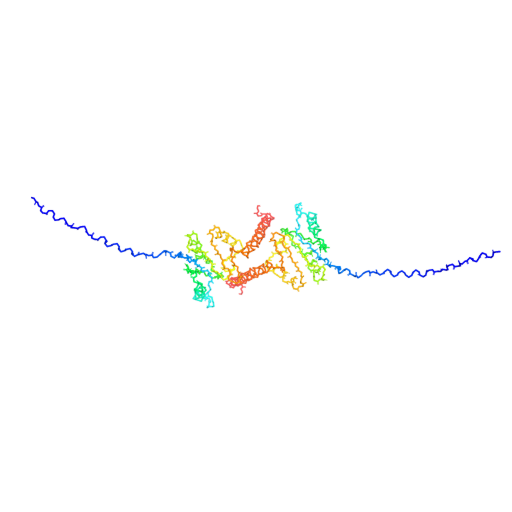24.91 3 LYS B O 1
ATOM 1432 N N . VAL B 1 4 ? 6.484 53.5 70.125 1 29 4 VAL B N 1
ATOM 1433 C CA . VAL B 1 4 ? 6.625 52.5 69.062 1 29 4 VAL B CA 1
ATOM 1434 C C . VAL B 1 4 ? 5.258 51.938 68.688 1 29 4 VAL B C 1
ATOM 1436 O O . VAL B 1 4 ? 4.57 51.375 69.562 1 29 4 VAL B O 1
ATOM 1439 N N . HIS B 1 5 ? 4.43 52.844 68.125 1 27.86 5 HIS B N 1
ATOM 1440 C CA . HIS B 1 5 ? 3.105 52.406 67.688 1 27.86 5 HIS B CA 1
ATOM 1441 C C . HIS B 1 5 ? 3.162 51 67.062 1 27.86 5 HIS B C 1
ATOM 1443 O O . HIS B 1 5 ? 3.998 50.719 66.188 1 27.86 5 HIS B O 1
ATOM 1449 N N . ILE B 1 6 ? 2.816 50.062 67.938 1 25.89 6 ILE B N 1
ATOM 1450 C CA . ILE B 1 6 ? 2.705 48.625 67.625 1 25.89 6 ILE B CA 1
ATOM 1451 C C . ILE B 1 6 ? 1.707 48.438 66.5 1 25.89 6 ILE B C 1
ATOM 1453 O O . ILE B 1 6 ? 0.539 48.812 66.562 1 25.89 6 ILE B O 1
ATOM 1457 N N . ILE B 1 7 ? 2.037 48.938 65.375 1 32.91 7 ILE B N 1
ATOM 1458 C CA . ILE B 1 7 ? 1.102 48.844 64.25 1 32.91 7 ILE B CA 1
ATOM 1459 C C . ILE B 1 7 ? 0.534 47.406 64.188 1 32.91 7 ILE B C 1
ATOM 1461 O O . ILE B 1 7 ? 1.286 46.438 64.125 1 32.91 7 ILE B O 1
ATOM 1465 N N . PRO B 1 8 ? -0.562 47.281 64.938 1 27.97 8 PRO B N 1
ATOM 1466 C CA . PRO B 1 8 ? -1.146 45.938 65 1 27.97 8 PRO B CA 1
ATOM 1467 C C . PRO B 1 8 ? -1.027 45.188 63.656 1 27.97 8 PRO B C 1
ATOM 1469 O O . PRO B 1 8 ? -0.863 45.812 62.594 1 27.97 8 PRO B O 1
ATOM 1472 N N . THR B 1 9 ? -0.875 43.812 63.75 1 27.19 9 THR B N 1
ATOM 1473 C CA . THR B 1 9 ? -0.728 42.625 62.875 1 27.19 9 THR B CA 1
ATOM 1474 C C . THR B 1 9 ? -1.919 42.5 61.938 1 27.19 9 THR B C 1
ATOM 1476 O O . THR B 1 9 ? -3.07 42.562 62.375 1 27.19 9 THR B O 1
ATOM 1479 N N . HIS B 1 10 ? -1.87 43.031 60.781 1 28.19 10 HIS B N 1
ATOM 1480 C CA . HIS B 1 10 ? -2.842 42.906 59.688 1 28.19 10 HIS B CA 1
ATOM 1481 C C . HIS B 1 10 ? -3.506 41.531 59.688 1 28.19 10 HIS B C 1
ATOM 1483 O O . HIS B 1 10 ? -2.846 40.531 59.938 1 28.19 10 HIS B O 1
ATOM 1489 N N . GLN B 1 11 ? -4.777 41.469 60.062 1 26.89 11 GLN B N 1
ATOM 1490 C CA . GLN B 1 11 ? -5.699 40.344 59.938 1 26.89 11 GLN B CA 1
ATOM 1491 C C . GLN B 1 11 ? -5.43 39.562 58.656 1 26.89 11 GLN B C 1
ATOM 1493 O O . GLN B 1 11 ? -5.309 40.156 57.594 1 26.89 11 GLN B O 1
ATOM 1498 N N . GLN B 1 12 ? -4.902 38.406 58.781 1 24.84 12 GLN B N 1
ATOM 1499 C CA . GLN B 1 12 ? -4.695 37.375 57.781 1 24.84 12 GLN B CA 1
ATOM 1500 C C . GLN B 1 12 ? -6.008 37 57.094 1 24.84 12 GLN B C 1
ATOM 1502 O O . GLN B 1 12 ? -6.887 36.406 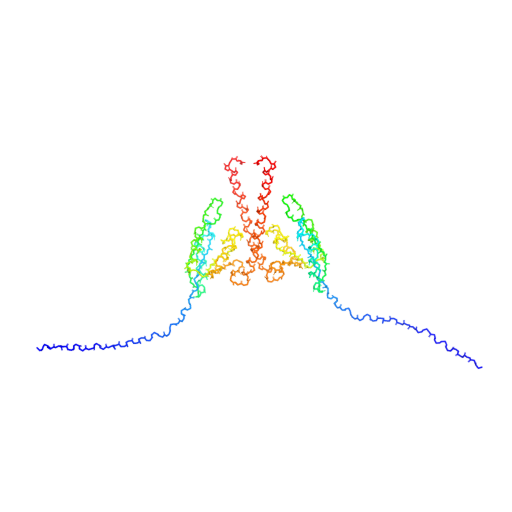57.719 1 24.84 12 GLN B O 1
ATOM 1507 N N . ARG B 1 13 ? -6.824 37.875 56.656 1 29.02 13 ARG B N 1
ATOM 1508 C CA . ARG B 1 13 ? -7.98 37.375 55.906 1 29.02 13 ARG B CA 1
ATOM 1509 C C . ARG B 1 13 ? -7.609 36.125 55.062 1 29.02 13 ARG B C 1
ATOM 1511 O O . ARG B 1 13 ? -6.699 36.188 54.25 1 29.02 13 ARG B O 1
ATOM 1518 N N . GLY B 1 14 ? -7.723 34.938 55.625 1 27.55 14 GLY B N 1
ATOM 1519 C CA . GLY B 1 14 ? -7.621 33.594 55.031 1 27.55 14 GLY B CA 1
ATOM 1520 C C . GLY B 1 14 ? -8.508 33.406 53.812 1 27.55 14 GLY B C 1
ATOM 1521 O O . GLY B 1 14 ? -9.727 33.281 53.938 1 27.55 14 GLY B O 1
ATOM 1522 N N . ASN B 1 15 ? -8.719 34.219 52.875 1 25.61 15 ASN B N 1
ATOM 1523 C CA . ASN B 1 15 ? -9.539 33.906 51.719 1 25.61 15 ASN B CA 1
ATOM 1524 C C . ASN B 1 15 ? -9.234 32.531 51.156 1 25.61 15 ASN B C 1
ATOM 1526 O O . ASN B 1 15 ? -8.211 32.344 50.469 1 25.61 15 ASN B O 1
ATOM 1530 N N . SER B 1 16 ? -9.414 31.438 51.875 1 30.39 16 SER B N 1
ATOM 1531 C CA . SER B 1 16 ? -9.266 30.078 51.375 1 30.39 16 SER B CA 1
ATOM 1532 C C . SER B 1 16 ? -10.125 29.875 50.125 1 30.39 16 SER B C 1
ATOM 1534 O O . SER B 1 16 ? -11.32 29.609 50.219 1 30.39 16 SER B O 1
ATOM 1536 N N . VAL B 1 17 ? -10.328 30.688 49.219 1 32.06 17 VAL B N 1
ATOM 1537 C CA . VAL B 1 17 ? -11.094 30.234 48.062 1 32.06 17 VAL B CA 1
ATOM 1538 C C . VAL B 1 17 ? -10.68 28.812 47.688 1 32.06 17 VAL B C 1
ATOM 1540 O O . VAL B 1 17 ? -9.508 28.562 47.375 1 32.06 17 VAL B O 1
ATOM 1543 N N . HIS B 1 18 ? -11.102 27.781 48.281 1 31.78 18 HIS B N 1
ATOM 1544 C CA . HIS B 1 18 ? -11.008 26.375 47.906 1 31.78 18 HIS B CA 1
ATOM 1545 C C . HIS B 1 18 ? -11.172 26.203 46.406 1 31.78 18 HIS B C 1
ATOM 1547 O O . HIS B 1 18 ? -12.273 26.375 45.875 1 31.78 18 HIS B O 1
ATOM 1553 N N . ARG B 1 19 ? -10.344 26.625 45.562 1 35.69 19 ARG B N 1
ATOM 1554 C CA . ARG B 1 19 ? -10.477 26.062 44.25 1 35.69 19 ARG B CA 1
ATOM 1555 C C . ARG B 1 19 ? -10.758 24.562 44.281 1 35.69 19 ARG B C 1
ATOM 1557 O O . ARG B 1 19 ? -10.078 23.828 45 1 35.69 19 ARG B O 1
ATOM 1564 N N . LEU B 1 20 ? -11.977 24.109 44.312 1 39.81 20 LEU B N 1
ATOM 1565 C CA . LEU B 1 20 ? -12.242 22.672 44.219 1 39.81 20 LEU B CA 1
ATOM 1566 C C . LEU B 1 20 ? -11.164 21.984 43.375 1 39.81 20 LEU B C 1
ATOM 1568 O O . LEU B 1 20 ? -10.523 22.609 42.531 1 39.81 20 LEU B O 1
ATOM 1572 N N . PRO B 1 21 ? -10.812 20.75 43.656 1 38.72 21 PRO B N 1
ATOM 1573 C CA . PRO B 1 21 ? -9.828 19.906 42.969 1 38.72 21 PRO B CA 1
ATOM 1574 C C . PRO B 1 21 ? -9.828 20.109 41.438 1 38.72 21 PRO B C 1
ATOM 1576 O O . PRO B 1 21 ? -10.859 20.484 40.875 1 38.72 21 PRO B O 1
ATOM 1579 N N . ASN B 1 22 ? -8.703 20.406 40.75 1 39.56 22 ASN B N 1
ATOM 1580 C CA . ASN B 1 22 ? -8.242 20.547 39.375 1 39.56 22 ASN B CA 1
ATOM 1581 C C . ASN B 1 22 ? -8.93 19.547 38.469 1 39.56 22 ASN B C 1
ATOM 1583 O O . ASN B 1 22 ? -8.812 18.328 38.656 1 39.56 22 ASN B O 1
ATOM 1587 N N . GLU B 1 23 ? -10.109 19.641 38.031 1 43.44 23 GLU B N 1
ATOM 1588 C CA . GLU B 1 23 ? -10.648 18.781 36.969 1 43.44 23 GLU B CA 1
ATOM 1589 C C . GLU B 1 23 ? -9.539 18.266 36.062 1 43.44 23 GLU B C 1
ATOM 1591 O O . GLU B 1 23 ? -8.664 19.031 35.625 1 43.44 23 GLU B O 1
ATOM 1596 N N 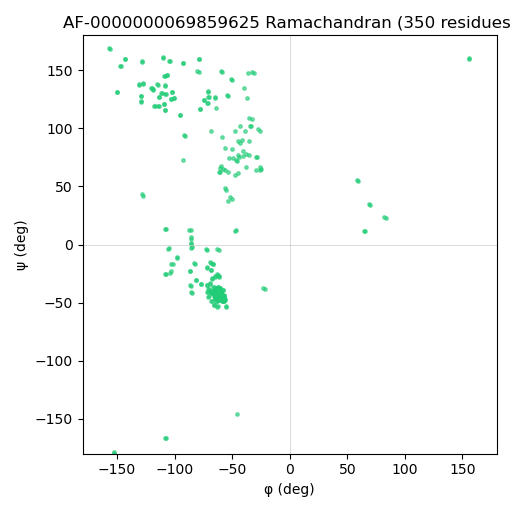. PRO B 1 24 ? -9.016 17.094 36.219 1 44.66 24 PRO B N 1
ATOM 1597 C CA . PRO B 1 24 ? -8.031 16.625 35.219 1 44.66 24 PRO B CA 1
ATOM 1598 C C . PRO B 1 24 ? -8.203 17.281 33.875 1 44.66 24 PRO B C 1
ATOM 1600 O O . PRO B 1 24 ? -9.305 17.297 33.312 1 44.66 24 PRO B O 1
ATOM 1603 N N . GLN B 1 25 ? -8.039 18.5 33.625 1 46.12 25 GLN B N 1
ATOM 1604 C CA . GLN B 1 25 ? -8.117 19.125 32.312 1 46.12 25 GLN B CA 1
ATOM 1605 C C . GLN B 1 25 ? -7.793 18.125 31.203 1 46.12 25 GLN B C 1
ATOM 1607 O O . GLN B 1 25 ? -6.656 17.672 31.094 1 46.12 25 GLN B O 1
ATOM 1612 N N . SER B 1 26 ? -8.539 17.141 31.016 1 55.69 26 SER B N 1
ATOM 1613 C CA . SER B 1 26 ? -8.383 16.156 29.953 1 55.69 26 SER B CA 1
ATOM 1614 C C . SER B 1 26 ? -7.719 16.766 28.719 1 55.69 26 SER B C 1
ATOM 1616 O O . SER B 1 26 ? -8.25 17.719 28.141 1 55.69 26 SER B O 1
ATOM 1618 N N . GLU B 1 27 ? -6.445 17 28.75 1 75.06 27 GLU B N 1
ATOM 1619 C CA . GLU B 1 27 ? -5.621 17.609 27.703 1 75.06 27 GLU B CA 1
ATOM 1620 C C . GLU B 1 27 ? -6.125 17.25 26.312 1 75.06 27 GLU B C 1
ATOM 1622 O O . GLU B 1 27 ? -6.332 16.062 26.016 1 75.06 27 GLU B O 1
ATOM 1627 N N . LYS B 1 28 ? -6.824 18.203 25.719 1 90.12 28 LYS B N 1
ATOM 1628 C CA . LYS B 1 28 ? -7.336 18.031 24.359 1 90.12 28 LYS B CA 1
ATOM 1629 C C . LYS B 1 28 ? -6.234 17.578 23.406 1 90.12 28 LYS B C 1
ATOM 1631 O O . LYS B 1 28 ? -5.062 17.906 23.594 1 90.12 28 LYS B O 1
ATOM 1636 N N . LEU B 1 29 ? -6.609 16.719 22.516 1 95.12 29 LEU B N 1
ATOM 1637 C CA . LEU B 1 29 ? -5.691 16.297 21.453 1 95.12 29 LEU B CA 1
ATOM 1638 C C . LEU B 1 29 ? -5.469 17.422 20.453 1 95.12 29 LEU B C 1
ATOM 1640 O O . LEU B 1 29 ? -6.43 18.016 19.953 1 95.12 29 LEU B O 1
ATOM 1644 N N . ARG B 1 30 ? -4.277 17.828 20.266 1 96.81 30 ARG B N 1
ATOM 1645 C CA . ARG B 1 30 ? -3.914 18.844 19.281 1 96.81 30 ARG B CA 1
ATOM 1646 C C . ARG B 1 30 ? -3.881 18.25 17.875 1 96.81 30 ARG B C 1
ATOM 1648 O O . ARG B 1 30 ? -3 17.453 17.547 1 96.81 30 ARG B O 1
ATOM 1655 N N . ILE B 1 31 ? -4.758 18.719 16.953 1 97.81 31 ILE B N 1
ATOM 1656 C CA . ILE B 1 31 ? -4.957 18.141 15.625 1 97.81 31 ILE B CA 1
ATOM 1657 C C . ILE B 1 31 ? -4.492 19.125 14.555 1 97.81 31 ILE B C 1
ATOM 1659 O O . ILE B 1 31 ? -4.871 20.297 14.586 1 97.81 31 ILE B O 1
ATOM 1663 N N . ALA B 1 32 ? -3.643 18.672 13.68 1 98.12 32 ALA B N 1
ATOM 1664 C CA . ALA B 1 32 ? -3.264 19.453 12.5 1 98.12 32 ALA B CA 1
ATOM 1665 C C . ALA B 1 32 ? -3.857 18.844 11.234 1 98.12 32 ALA B C 1
ATOM 1667 O O . ALA B 1 32 ? -3.967 17.625 11.117 1 98.12 32 ALA B O 1
ATOM 1668 N N . ALA B 1 33 ? -4.215 19.672 10.32 1 97.06 33 ALA B N 1
ATOM 1669 C CA . ALA B 1 33 ? -4.66 19.234 9 1 97.06 33 ALA B CA 1
ATOM 1670 C C . ALA B 1 33 ? -3.609 19.547 7.934 1 97.06 33 ALA B C 1
ATOM 1672 O O . ALA B 1 33 ? -2.996 20.625 7.957 1 97.06 33 ALA B O 1
ATOM 1673 N N . TYR B 1 34 ? -3.396 18.578 7.07 1 96.44 34 TYR B N 1
ATOM 1674 C CA . TYR B 1 34 ? -2.531 18.812 5.918 1 96.44 34 TYR B CA 1
ATOM 1675 C C . TYR B 1 34 ? -3.299 18.625 4.613 1 96.44 34 TYR B C 1
ATOM 1677 O O . TYR B 1 34 ? -4.035 17.641 4.453 1 96.44 34 TYR B O 1
ATOM 1685 N N . CYS B 1 35 ? -3.123 19.562 3.705 1 92.06 35 CYS B N 1
ATOM 1686 C CA . CYS B 1 35 ? -3.793 19.453 2.414 1 92.06 35 CYS B CA 1
ATOM 1687 C C . CYS B 1 35 ? -2.939 20.047 1.304 1 92.06 35 CYS B C 1
ATOM 1689 O O . CYS B 1 35 ? -2.027 20.844 1.57 1 92.06 35 CYS B O 1
ATOM 1691 N N . ARG B 1 36 ? -3.178 19.516 0.088 1 85.81 36 ARG B N 1
ATOM 1692 C CA . ARG B 1 36 ? -2.621 20.109 -1.126 1 85.81 36 ARG B CA 1
ATOM 1693 C C . ARG B 1 36 ? -3.707 20.797 -1.946 1 85.81 36 ARG B C 1
ATOM 1695 O O . ARG B 1 36 ? -4.77 20.219 -2.188 1 85.81 36 ARG B O 1
ATOM 1702 N N . VAL B 1 37 ? -3.357 22.047 -2.268 1 83.44 37 VAL B N 1
ATOM 1703 C CA . VAL B 1 37 ? -4.395 22.859 -2.895 1 83.44 37 VAL B CA 1
ATOM 1704 C C . VAL B 1 37 ? -3.99 23.188 -4.328 1 83.44 37 VAL B C 1
ATOM 1706 O O . VAL B 1 37 ? -2.801 23.203 -4.656 1 83.44 37 VAL B O 1
ATOM 1709 N N . SER B 1 38 ? -4.941 23.078 -5.188 1 74.19 38 SER B N 1
ATOM 1710 C CA . SER B 1 38 ? -4.754 23.594 -6.543 1 74.19 38 SER B CA 1
ATOM 1711 C C . SER B 1 38 ? -5.488 24.906 -6.75 1 74.19 38 SER B C 1
ATOM 1713 O O . SER B 1 38 ? -6.297 25.312 -5.914 1 74.19 38 SER B O 1
ATOM 1715 N N . THR B 1 39 ? -5.016 25.578 -7.68 1 65.81 39 THR B N 1
ATOM 1716 C CA . THR B 1 39 ? -5.648 26.859 -7.988 1 65.81 39 THR B CA 1
ATOM 1717 C C . THR B 1 39 ? -7.098 26.656 -8.414 1 65.81 39 THR B C 1
ATOM 1719 O O . THR B 1 39 ? -7.871 27.609 -8.477 1 65.81 39 THR B O 1
ATOM 1722 N N . GLU B 1 40 ? -7.469 25.453 -8.516 1 62.75 40 GLU B N 1
ATOM 1723 C CA . GLU B 1 40 ? -8.859 25.234 -8.914 1 62.75 40 GLU B CA 1
ATOM 1724 C C . GLU B 1 40 ? -9.797 25.391 -7.723 1 62.75 40 GLU B C 1
ATOM 1726 O O . GLU B 1 40 ? -9.422 25.125 -6.578 1 62.75 40 GLU B O 1
ATOM 1731 N N . LEU B 1 41 ? -10.984 25.828 -8.008 1 57.72 41 LEU B N 1
ATOM 1732 C CA . LEU B 1 41 ? -11.992 26.219 -7.02 1 57.72 41 LEU B CA 1
ATOM 1733 C C . LEU B 1 41 ? -12.297 25.062 -6.074 1 57.72 41 LEU B C 1
ATOM 1735 O O . LEU B 1 41 ? -12.391 25.25 -4.859 1 57.72 41 LEU B O 1
ATOM 1739 N N . ALA B 1 42 ? -12.508 23.828 -6.59 1 57.41 42 ALA B N 1
ATOM 1740 C CA . ALA B 1 42 ? -12.969 22.703 -5.781 1 57.41 42 ALA B CA 1
ATOM 1741 C C . ALA B 1 42 ? -11.914 22.297 -4.758 1 57.41 42 ALA B C 1
ATOM 1743 O O . ALA B 1 42 ? -12.242 21.734 -3.709 1 57.41 42 ALA B O 1
ATOM 1744 N N . ASN B 1 43 ? -10.781 22.719 -4.98 1 70.25 43 ASN B N 1
ATOM 1745 C CA . ASN B 1 43 ? -9.695 22.375 -4.066 1 70.25 43 ASN B CA 1
ATOM 1746 C C . ASN B 1 43 ? -8.945 23.625 -3.605 1 70.25 43 ASN B C 1
ATOM 1748 O O . ASN B 1 43 ? -7.715 23.625 -3.533 1 70.25 43 ASN B O 1
ATOM 1752 N N . SER B 1 44 ? -9.961 24.578 -3.318 1 76.88 44 SER B N 1
ATOM 1753 C CA . SER B 1 44 ? -9.367 25.844 -2.865 1 76.88 44 SER B CA 1
ATOM 1754 C C . SER B 1 44 ? -8.953 25.75 -1.399 1 76.88 44 SER B C 1
ATOM 1756 O O . SER B 1 44 ? -9.414 24.875 -0.665 1 76.88 44 SER B O 1
ATOM 1758 N N . TYR B 1 45 ? -8.102 26.641 -1.128 1 82.06 45 TYR B N 1
ATOM 1759 C CA . TYR B 1 45 ? -7.633 26.734 0.248 1 82.06 45 TYR B CA 1
ATOM 1760 C C . TYR B 1 45 ? -8.797 26.953 1.209 1 82.06 45 TYR B C 1
ATOM 1762 O O . TYR B 1 45 ? -8.875 26.297 2.252 1 82.06 45 TYR B O 1
ATOM 1770 N N . GLU B 1 46 ? -9.695 27.781 0.916 1 84.25 46 GLU B N 1
ATOM 1771 C CA . GLU B 1 46 ? -10.82 28.141 1.773 1 84.25 46 GLU B CA 1
ATOM 1772 C C . GLU B 1 46 ? -11.734 26.938 2.01 1 84.25 46 GLU B C 1
ATOM 1774 O O . GLU B 1 46 ? -12.227 26.734 3.121 1 84.25 46 GLU B O 1
ATOM 1779 N N . THR B 1 47 ? -11.922 26.203 0.982 1 85.69 47 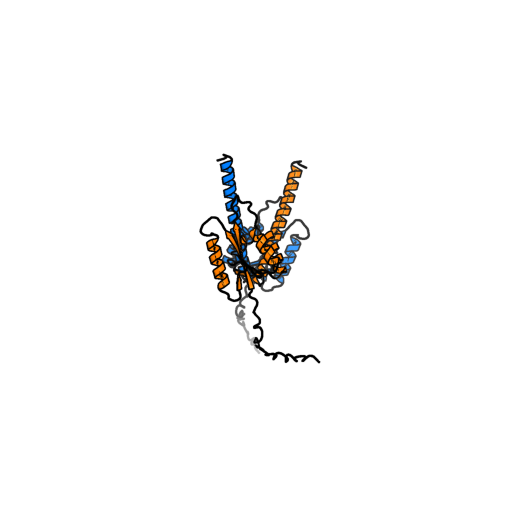THR B N 1
ATOM 1780 C CA . THR B 1 47 ? -12.766 25.016 1.097 1 85.69 47 THR B CA 1
ATOM 1781 C C . THR B 1 47 ? -12.117 23.984 2.012 1 85.69 47 THR B C 1
ATOM 1783 O O . THR B 1 47 ? -12.797 23.328 2.807 1 85.69 47 THR B O 1
ATOM 1786 N N . GLN B 1 48 ? -10.891 23.891 1.944 1 85.62 48 GLN B N 1
ATOM 1787 C CA . GLN B 1 48 ? -10.172 22.938 2.785 1 85.62 48 GLN B CA 1
ATOM 1788 C C . GLN B 1 48 ? -10.188 23.375 4.246 1 85.62 48 GLN B C 1
ATOM 1790 O O . GLN B 1 48 ? -10.438 22.578 5.141 1 85.62 48 GLN B O 1
ATOM 1795 N N . VAL B 1 49 ? -9.938 24.641 4.438 1 86.69 49 VAL B N 1
ATOM 1796 C CA . VAL B 1 49 ? -9.938 25.188 5.789 1 86.69 49 VAL B CA 1
ATOM 1797 C C . VAL B 1 49 ? -11.297 24.938 6.445 1 86.69 49 VAL B C 1
ATOM 1799 O O . VAL B 1 49 ? -11.367 24.484 7.586 1 86.69 49 VAL B O 1
ATOM 1802 N N . SER B 1 50 ? -12.328 25.234 5.719 1 89.88 50 SER B N 1
ATOM 1803 C CA . SER B 1 50 ? -13.672 25.047 6.254 1 89.88 50 SER B CA 1
ATOM 1804 C C . SER B 1 50 ? -13.93 23.578 6.59 1 89.88 50 SER B C 1
ATOM 1806 O O . SER B 1 50 ? -14.477 23.266 7.656 1 89.88 50 SER B O 1
ATOM 1808 N N . HIS B 1 51 ? -13.57 22.75 5.715 1 90.31 51 HIS B N 1
ATOM 1809 C CA . HIS B 1 51 ? -13.758 21.312 5.902 1 90.31 51 HIS B CA 1
ATOM 1810 C C . HIS B 1 51 ? -13.086 20.828 7.18 1 90.31 51 HIS B C 1
ATOM 1812 O O . HIS B 1 51 ? -13.727 20.203 8.023 1 90.31 51 HIS B O 1
ATOM 1818 N N . TYR B 1 52 ? -11.875 21.219 7.391 1 92.31 52 TYR B N 1
ATOM 1819 C CA . TYR B 1 52 ? -11.117 20.656 8.508 1 92.31 52 TYR B CA 1
ATOM 1820 C C . TYR B 1 52 ? -11.484 21.344 9.812 1 92.31 52 TYR B C 1
ATOM 1822 O O . TYR B 1 52 ? -11.445 20.734 10.883 1 92.31 52 TYR B O 1
ATOM 1830 N N . LYS B 1 53 ? -11.852 22.578 9.758 1 91.5 53 LYS B N 1
ATOM 1831 C CA . LYS B 1 53 ? -12.367 23.234 10.953 1 91.5 53 LYS B CA 1
ATOM 1832 C C . LYS B 1 53 ? -13.617 22.547 11.477 1 91.5 53 LYS B C 1
ATOM 1834 O O . LYS B 1 53 ? -13.734 22.281 12.672 1 91.5 53 LYS B O 1
ATOM 1839 N N . GLU B 1 54 ? -14.43 22.266 10.555 1 92.19 54 GLU B N 1
ATOM 1840 C CA . GLU B 1 54 ? -15.664 21.578 10.914 1 92.19 54 GLU B CA 1
ATOM 1841 C C . GLU B 1 54 ? -15.383 20.172 11.461 1 92.19 54 GLU B C 1
ATOM 1843 O O . GLU B 1 54 ? -15.977 19.766 12.461 1 92.19 54 GLU B O 1
ATOM 1848 N N . LEU B 1 55 ? -14.539 19.484 10.812 1 90.38 55 LEU B N 1
ATOM 1849 C CA . LEU B 1 55 ? -14.188 18.125 11.211 1 90.38 55 LEU B CA 1
ATOM 1850 C C . LEU B 1 55 ? -13.625 18.109 12.625 1 90.38 55 LEU B C 1
ATOM 1852 O O . LEU B 1 55 ? -14.016 17.281 13.445 1 90.38 55 LEU B O 1
ATOM 1856 N N . ILE B 1 56 ? -12.805 18.984 12.969 1 90.31 56 ILE B N 1
ATOM 1857 C CA . ILE B 1 56 ? -12.094 19 14.242 1 90.31 56 ILE B CA 1
ATOM 1858 C C . ILE B 1 56 ? -13.031 19.484 15.352 1 90.31 56 ILE B C 1
ATOM 1860 O O . ILE B 1 56 ? -12.969 18.984 16.484 1 90.31 56 ILE B O 1
ATOM 1864 N N . GLN B 1 57 ? -13.875 20.344 15.039 1 89.94 57 GLN B N 1
ATOM 1865 C CA . GLN B 1 57 ? -14.789 20.922 16.016 1 89.94 57 GLN B CA 1
ATOM 1866 C C . GLN B 1 57 ? -15.852 19.922 16.453 1 89.94 57 GLN B C 1
ATOM 1868 O O . GLN B 1 57 ? -16.484 20.094 17.484 1 89.94 57 GLN B O 1
ATOM 1873 N N . LYS B 1 58 ? -15.969 18.969 15.609 1 90.88 58 LYS B N 1
ATOM 1874 C CA . LYS B 1 58 ? -16.984 17.953 15.914 1 90.88 58 LYS B CA 1
ATOM 1875 C C . LYS B 1 58 ? -16.641 17.188 17.172 1 90.88 58 LYS B C 1
ATOM 1877 O O . LYS B 1 58 ? -17.516 16.641 17.844 1 90.88 58 LYS B O 1
ATOM 1882 N N . ASP B 1 59 ? -15.43 17.078 17.469 1 89.88 59 ASP B N 1
ATOM 1883 C CA . ASP B 1 59 ? -14.969 16.375 18.656 1 89.88 59 ASP B CA 1
ATOM 1884 C C . ASP B 1 59 ? -14.445 17.359 19.703 1 89.88 59 ASP B C 1
ATOM 1886 O O . ASP B 1 59 ? -13.406 17.984 19.516 1 89.88 59 ASP B O 1
ATOM 1890 N N . PRO B 1 60 ? -15.125 17.375 20.797 1 89.62 60 PRO B N 1
ATOM 1891 C CA . PRO B 1 60 ? -14.734 18.344 21.828 1 89.62 60 PRO B CA 1
ATOM 1892 C C . PRO B 1 60 ? -13.383 18.016 22.469 1 89.62 60 PRO B C 1
ATOM 1894 O O . PRO B 1 60 ? -12.773 18.875 23.109 1 89.62 60 PRO B O 1
ATOM 1897 N N . SER B 1 61 ? -12.984 16.859 22.25 1 91.88 61 SER B N 1
ATOM 1898 C CA . SER B 1 61 ? -11.703 16.469 22.812 1 91.88 61 SER B CA 1
ATOM 1899 C C . SER B 1 61 ? -10.547 16.859 21.906 1 91.88 61 SER B C 1
ATOM 1901 O O . SER B 1 61 ? -9.383 16.625 22.234 1 91.88 61 SER B O 1
ATOM 1903 N N . TRP B 1 62 ? -10.922 17.469 20.828 1 93.62 62 TRP B N 1
ATOM 1904 C CA . TRP B 1 62 ? -9.906 17.891 19.859 1 93.62 62 TRP B CA 1
ATOM 1905 C C . TRP B 1 62 ? -9.695 19.391 19.891 1 93.62 62 TRP B C 1
ATOM 1907 O O . TRP B 1 62 ? -10.625 20.141 20.188 1 93.62 62 TRP B O 1
ATOM 1917 N N . GLU B 1 63 ? -8.492 19.812 19.672 1 94.88 63 GLU B N 1
ATOM 1918 C CA . GLU B 1 63 ? -8.141 21.203 19.469 1 94.88 63 GLU B CA 1
ATOM 1919 C C . GLU B 1 63 ? -7.328 21.375 18.188 1 94.88 63 GLU B C 1
ATOM 1921 O O . GLU B 1 63 ? -6.453 20.562 17.875 1 94.88 63 GLU B O 1
ATOM 1926 N N . MET B 1 64 ? -7.633 22.422 17.453 1 94.75 64 MET B N 1
ATOM 1927 C CA . MET B 1 64 ? -6.938 22.688 16.203 1 94.75 64 MET B CA 1
ATOM 1928 C C . MET B 1 64 ? -5.535 23.219 16.453 1 94.75 64 MET B C 1
ATOM 1930 O O . MET B 1 64 ? -5.367 24.234 17.141 1 94.75 64 MET B O 1
ATOM 1934 N N . ALA B 1 65 ? -4.59 22.594 15.93 1 96 65 ALA B N 1
ATOM 1935 C CA . ALA B 1 65 ? -3.199 23.016 16.078 1 96 65 ALA B CA 1
ATOM 1936 C C . ALA B 1 65 ? -2.699 23.734 14.828 1 96 65 ALA B C 1
ATOM 1938 O O . ALA B 1 65 ? -1.655 24.375 14.852 1 96 65 ALA B O 1
ATOM 1939 N N . GLY B 1 66 ? -3.43 23.562 13.727 1 95 66 GLY B N 1
ATOM 1940 C CA . GLY B 1 66 ? -3.059 24.281 12.516 1 95 66 GLY B CA 1
ATOM 1941 C C . GLY B 1 66 ? -3.537 23.609 11.25 1 95 66 GLY B C 1
ATOM 1942 O O . GLY B 1 66 ? -3.865 22.422 11.258 1 95 66 GLY B O 1
ATOM 1943 N N . ILE B 1 67 ? -3.594 24.375 10.203 1 95.06 67 ILE B N 1
ATOM 1944 C CA . ILE B 1 67 ? -3.83 23.891 8.852 1 95.06 67 ILE B CA 1
ATOM 1945 C C . ILE B 1 67 ? -2.623 24.203 7.973 1 95.06 67 ILE B C 1
ATOM 1947 O O . ILE B 1 67 ? -2.232 25.359 7.836 1 95.06 67 ILE B O 1
ATOM 1951 N N . PHE B 1 68 ? -2.035 23.156 7.461 1 95.62 68 PHE B N 1
ATOM 1952 C CA . PHE B 1 68 ? -0.859 23.266 6.602 1 95.62 68 PHE B CA 1
ATOM 1953 C C . PHE B 1 68 ? -1.203 22.922 5.16 1 95.62 68 PHE B C 1
ATOM 1955 O O . PHE B 1 68 ? -1.672 21.812 4.883 1 95.62 68 PHE B O 1
ATOM 1962 N N . ALA B 1 69 ? -1 23.828 4.266 1 92.38 69 ALA B N 1
ATOM 1963 C CA . ALA B 1 69 ? -1.426 23.641 2.881 1 92.38 69 ALA B CA 1
ATOM 1964 C C . ALA B 1 69 ? -0.281 23.922 1.913 1 92.38 69 ALA B C 1
ATOM 1966 O O . ALA B 1 69 ? 0.34 24.984 1.971 1 92.38 69 ALA B O 1
ATOM 1967 N N . ASP B 1 70 ? 0.012 22.891 1.105 1 90.62 70 ASP B N 1
ATOM 1968 C CA . ASP B 1 70 ? 0.976 23.078 0.025 1 90.62 70 ASP B CA 1
ATOM 1969 C C . ASP B 1 70 ? 0.287 23.047 -1.337 1 90.62 70 ASP B C 1
ATOM 1971 O O . ASP B 1 70 ? -0.841 22.578 -1.459 1 90.62 70 ASP B O 1
ATOM 1975 N N . ASP B 1 71 ? 1.027 23.609 -2.299 1 81 71 ASP B N 1
ATOM 1976 C CA . ASP B 1 71 ? 0.478 23.594 -3.652 1 81 71 ASP B CA 1
ATOM 1977 C C . ASP B 1 71 ? 0.495 22.188 -4.234 1 81 71 ASP B C 1
ATOM 1979 O O . ASP B 1 71 ? 1.447 21.422 -4.02 1 81 71 ASP B O 1
ATOM 1983 N N . GLY B 1 72 ? -0.605 21.781 -4.789 1 71.5 72 GLY B N 1
ATOM 1984 C CA . GLY B 1 72 ? -0.648 20.5 -5.48 1 71.5 72 GLY B CA 1
ATOM 1985 C C . GLY B 1 72 ? 0.331 20.406 -6.633 1 71.5 72 GLY B C 1
ATOM 1986 O O . GLY B 1 72 ? 0.874 21.422 -7.074 1 71.5 72 GLY B O 1
ATOM 1987 N N . ILE B 1 73 ? 0.855 19.172 -6.922 1 56.94 73 ILE B N 1
ATOM 1988 C CA . ILE B 1 73 ? 1.831 18.922 -7.977 1 56.94 73 ILE B CA 1
ATOM 1989 C C . ILE B 1 73 ? 1.401 19.625 -9.258 1 56.94 73 ILE B C 1
ATOM 1991 O O . ILE B 1 73 ? 0.337 19.344 -9.812 1 56.94 73 ILE B O 1
ATOM 1995 N N . SER B 1 74 ? 1.51 20.859 -9.305 1 52.25 74 SER B N 1
ATOM 1996 C CA . SER B 1 74 ? 1.378 21.422 -10.641 1 52.25 74 SER B CA 1
ATOM 1997 C C . SER B 1 74 ? 2.588 21.094 -11.508 1 52.25 74 SER B C 1
ATOM 1999 O O . SER B 1 74 ? 3.668 20.797 -10.992 1 52.25 74 SER B O 1
ATOM 2001 N N . GLY B 1 75 ? 2.467 20.484 -12.773 1 47.38 75 GLY B N 1
ATOM 2002 C CA . GLY B 1 75 ? 3.482 20.188 -13.766 1 47.38 75 GLY B CA 1
ATOM 2003 C C . GLY B 1 75 ? 4.73 21.031 -13.617 1 47.38 75 GLY B C 1
ATOM 2004 O O . GLY B 1 75 ? 5.801 20.672 -14.117 1 47.38 75 GLY B O 1
ATOM 2005 N N . THR B 1 76 ? 4.555 22.141 -13.312 1 45.16 76 THR B N 1
ATOM 2006 C CA . THR B 1 76 ? 5.672 23.078 -13.383 1 45.16 76 THR B CA 1
ATOM 2007 C C . THR B 1 76 ? 6.238 23.359 -12 1 45.16 76 THR B C 1
ATOM 2009 O O . THR B 1 76 ? 7.297 23.969 -11.867 1 45.16 76 THR B O 1
ATOM 2012 N N . SER B 1 77 ? 5.441 23.141 -11.062 1 48.12 77 SER B N 1
ATOM 2013 C CA . SER B 1 77 ? 5.93 23.734 -9.82 1 48.12 77 SER B CA 1
ATOM 2014 C C . SER B 1 77 ? 6.762 22.719 -9.031 1 48.12 77 SER B C 1
ATOM 2016 O O . SER B 1 77 ? 6.32 21.594 -8.789 1 48.12 77 SER B O 1
ATOM 2018 N N . THR B 1 78 ? 7.984 22.797 -9.258 1 47.47 78 THR B N 1
ATOM 2019 C CA . THR B 1 78 ? 8.984 22.188 -8.391 1 47.47 78 THR B CA 1
ATOM 2020 C C . THR B 1 78 ? 8.711 22.516 -6.93 1 47.47 78 THR B C 1
ATOM 2022 O O . THR B 1 78 ? 9.641 22.594 -6.125 1 47.47 78 THR B O 1
ATOM 2025 N N . LYS B 1 79 ? 7.539 23.047 -6.762 1 56.16 79 LYS B N 1
ATOM 2026 C CA . LYS B 1 79 ? 7.395 23.734 -5.48 1 56.16 79 LYS B CA 1
ATOM 2027 C C . LYS B 1 79 ? 7.496 22.75 -4.32 1 56.16 79 LYS B C 1
ATOM 2029 O O . LYS B 1 79 ? 6.957 21.641 -4.387 1 56.16 79 LYS B O 1
ATOM 2034 N N . LYS B 1 80 ? 8.453 23.062 -3.328 1 73.69 80 LYS B N 1
ATOM 2035 C CA . LYS B 1 80 ? 8.945 22.547 -2.055 1 73.69 80 LYS B CA 1
ATOM 2036 C C . LYS B 1 80 ? 7.797 22.359 -1.062 1 73.69 80 LYS B C 1
ATOM 2038 O O . LYS B 1 80 ? 6.746 22.984 -1.197 1 73.69 80 LYS B O 1
ATOM 2043 N N . ARG B 1 81 ? 7.59 21.328 -0.452 1 88.69 81 ARG B N 1
ATOM 2044 C CA . ARG B 1 81 ? 6.703 20.984 0.655 1 88.69 81 ARG B CA 1
ATOM 2045 C C . ARG B 1 81 ? 7.039 21.797 1.898 1 88.69 81 ARG B C 1
ATOM 2047 O O . ARG B 1 81 ? 7.297 21.234 2.965 1 88.69 81 ARG B O 1
ATOM 2054 N N . GLU B 1 82 ? 6.863 23.172 1.697 1 93.25 82 GLU B N 1
ATOM 2055 C CA . GLU B 1 82 ? 7.238 24.062 2.795 1 93.25 82 GLU B CA 1
ATOM 2056 C C . GLU B 1 82 ? 6.305 23.891 3.99 1 93.25 82 GLU B C 1
ATOM 2058 O O . GLU B 1 82 ? 6.762 23.766 5.129 1 93.25 82 GLU B O 1
ATOM 2063 N N . GLN B 1 83 ? 5.066 23.906 3.76 1 94.94 83 GLN B N 1
ATOM 2064 C CA . GLN B 1 83 ? 4.102 23.781 4.848 1 94.94 83 GLN B CA 1
ATOM 2065 C C . GLN B 1 83 ? 4.129 22.375 5.445 1 94.94 83 GLN B C 1
ATOM 2067 O O . GLN B 1 83 ? 3.922 22.203 6.648 1 94.94 83 GLN B O 1
ATOM 2072 N N . PHE B 1 84 ? 4.379 21.438 4.645 1 96.38 84 PHE B N 1
ATOM 2073 C CA . PHE B 1 84 ? 4.57 20.078 5.137 1 96.38 84 PHE B CA 1
ATOM 2074 C C . PHE B 1 84 ? 5.719 20.016 6.137 1 96.38 84 PHE B C 1
ATOM 2076 O O . PHE B 1 84 ? 5.57 19.469 7.23 1 96.38 84 PHE B O 1
ATOM 2083 N N . ASN B 1 85 ? 6.77 20.609 5.699 1 96.62 85 ASN B N 1
ATOM 2084 C CA . ASN B 1 85 ? 7.953 20.609 6.547 1 96.62 85 ASN B CA 1
ATOM 2085 C C . ASN B 1 85 ? 7.711 21.375 7.848 1 96.62 85 ASN B C 1
ATOM 2087 O O . ASN B 1 85 ? 8.188 20.953 8.906 1 96.62 85 ASN B O 1
ATOM 2091 N N . LYS B 1 86 ? 7.004 22.406 7.77 1 97.62 86 LYS B N 1
ATOM 2092 C CA . LYS B 1 86 ? 6.625 23.156 8.969 1 97.62 86 LYS B CA 1
ATOM 2093 C C . LYS B 1 86 ? 5.758 22.297 9.891 1 97.62 86 LYS B C 1
ATOM 2095 O O . LYS B 1 86 ? 5.934 22.328 11.117 1 97.62 86 LYS B O 1
ATOM 2100 N N . MET B 1 87 ? 4.891 21.562 9.312 1 98.38 87 MET B N 1
ATOM 2101 C CA . MET B 1 87 ? 4.023 20.656 10.07 1 98.38 87 MET B CA 1
ATOM 2102 C C . MET B 1 87 ? 4.844 19.594 10.781 1 98.38 87 MET B C 1
ATOM 2104 O O . MET B 1 87 ? 4.633 19.328 11.969 1 98.38 87 MET B O 1
ATOM 2108 N N . ILE B 1 88 ? 5.73 19.047 10.062 1 98.31 88 ILE B N 1
ATOM 2109 C CA . ILE B 1 88 ? 6.582 18 10.617 1 98.31 88 ILE B CA 1
ATOM 2110 C C . ILE B 1 88 ? 7.398 18.578 11.781 1 98.31 88 ILE B C 1
ATOM 2112 O O . ILE B 1 88 ? 7.535 17.938 12.82 1 98.31 88 ILE B O 1
ATOM 2116 N N . ALA B 1 89 ? 7.926 19.766 11.602 1 98.38 89 ALA B N 1
ATOM 2117 C CA . ALA B 1 89 ? 8.68 20.422 12.672 1 98.38 89 ALA B CA 1
ATOM 2118 C C . ALA B 1 89 ? 7.805 20.625 13.906 1 98.38 89 ALA B C 1
ATOM 2120 O O . ALA B 1 89 ? 8.266 20.453 15.039 1 98.38 89 ALA B O 1
ATOM 2121 N N . ALA B 1 90 ? 6.617 21.016 13.75 1 98.56 90 ALA B N 1
ATOM 2122 C CA . ALA B 1 90 ? 5.676 21.219 14.852 1 98.56 90 ALA B CA 1
ATOM 2123 C C . ALA B 1 90 ? 5.414 19.906 15.586 1 98.56 90 ALA B C 1
ATOM 2125 O O . ALA B 1 90 ? 5.281 19.891 16.812 1 98.56 90 ALA B O 1
ATOM 2126 N N . CYS B 1 91 ? 5.277 18.828 14.844 1 98.62 91 CYS B N 1
ATOM 2127 C CA . CYS B 1 91 ? 5.141 17.516 15.469 1 98.62 91 CYS B CA 1
ATOM 2128 C C . CYS B 1 91 ? 6.34 17.203 16.359 1 98.62 91 CYS B C 1
ATOM 2130 O O . CYS B 1 91 ? 6.176 16.797 17.516 1 98.62 91 CYS B O 1
ATOM 2132 N N . LYS B 1 92 ? 7.48 17.406 15.805 1 98.5 92 LYS B N 1
ATOM 2133 C CA . LYS B 1 92 ? 8.711 17.125 16.531 1 98.5 92 LYS B CA 1
ATOM 2134 C C . LYS B 1 92 ? 8.844 18 17.766 1 98.5 92 LYS B C 1
ATOM 2136 O O . LYS B 1 92 ? 9.453 17.594 18.766 1 98.5 92 LYS B O 1
ATOM 2141 N N . ALA B 1 93 ? 8.258 19.125 17.797 1 98.25 93 ALA B N 1
ATOM 2142 C CA . ALA B 1 93 ? 8.281 20.047 18.922 1 98.25 93 ALA B CA 1
ATOM 2143 C C . ALA B 1 93 ? 7.199 19.703 19.938 1 98.25 93 ALA B C 1
ATOM 2145 O O . ALA B 1 93 ? 7.051 20.391 20.953 1 98.25 93 ALA B O 1
ATOM 2146 N N . GLY B 1 94 ? 6.395 18.703 19.656 1 97.62 94 GLY B N 1
ATOM 2147 C CA . GLY B 1 94 ? 5.379 18.234 20.578 1 97.62 94 GLY B CA 1
ATOM 2148 C C . GLY B 1 94 ? 4.105 19.062 20.531 1 97.62 94 GLY B C 1
ATOM 2149 O O . GLY B 1 94 ? 3.318 19.047 21.484 1 97.62 94 GLY B O 1
ATOM 2150 N N . LYS B 1 95 ? 3.859 19.734 19.406 1 97.94 95 LYS B N 1
ATOM 2151 C CA . LYS B 1 95 ? 2.736 20.672 19.312 1 97.94 95 LYS B CA 1
ATOM 2152 C C . LYS B 1 95 ? 1.534 20.016 18.641 1 97.94 95 LYS B C 1
ATOM 2154 O O . LYS B 1 95 ? 0.431 20.562 18.656 1 97.94 95 LYS B O 1
ATOM 2159 N N . ILE B 1 96 ? 1.748 18.828 18.047 1 98.31 96 ILE B N 1
ATOM 2160 C CA . ILE B 1 96 ? 0.701 18.125 17.312 1 98.31 96 ILE B CA 1
ATOM 2161 C C . ILE B 1 96 ? 0.643 16.672 17.781 1 98.31 96 ILE B C 1
ATOM 2163 O O . ILE B 1 96 ? 1.678 16.016 17.922 1 98.31 96 ILE B O 1
ATOM 2167 N N . ASP B 1 97 ? -0.567 16.203 17.953 1 98.19 97 ASP B N 1
ATOM 2168 C CA . ASP B 1 97 ? -0.764 14.82 18.375 1 98.19 97 ASP B CA 1
ATOM 2169 C C . ASP B 1 97 ? -1.296 13.961 17.234 1 98.19 97 ASP B C 1
ATOM 2171 O O . ASP B 1 97 ? -1.12 12.742 17.234 1 98.19 97 ASP B O 1
ATOM 2175 N N . LEU B 1 98 ? -1.95 14.594 16.312 1 98.31 98 LEU B N 1
ATOM 2176 C CA . LEU B 1 98 ? -2.615 13.898 15.219 1 98.31 98 LEU B CA 1
ATOM 2177 C C . LEU B 1 98 ? -2.662 14.766 13.969 1 98.31 98 LEU B C 1
ATOM 2179 O O . LEU B 1 98 ? -2.994 15.953 14.039 1 98.31 98 LEU B O 1
ATOM 2183 N N . ILE B 1 99 ? -2.256 14.148 12.883 1 98.5 99 ILE B N 1
ATOM 2184 C CA . ILE B 1 99 ? -2.396 14.781 11.578 1 98.5 99 ILE B CA 1
ATOM 2185 C C . ILE B 1 99 ? -3.586 14.172 10.836 1 98.5 99 ILE B C 1
ATOM 2187 O O . ILE B 1 99 ? -3.727 12.953 10.766 1 98.5 99 ILE B O 1
ATOM 2191 N N . VAL B 1 100 ? -4.395 15.016 10.328 1 97.5 100 VAL B N 1
ATOM 2192 C CA . VAL B 1 100 ? -5.488 14.57 9.469 1 97.5 100 VAL B CA 1
ATOM 2193 C C . VAL B 1 100 ? -5.23 15.031 8.031 1 97.5 100 VAL B C 1
ATOM 2195 O O . VAL B 1 100 ? -4.879 16.188 7.797 1 97.5 100 VAL B O 1
ATOM 2198 N N . THR B 1 101 ? -5.34 14.156 7.105 1 96.38 101 THR B N 1
ATOM 2199 C CA . THR B 1 101 ? -5.191 14.461 5.688 1 96.38 101 THR B CA 1
ATOM 2200 C C . THR B 1 101 ? -6.164 13.641 4.852 1 96.38 101 THR B C 1
ATOM 2202 O 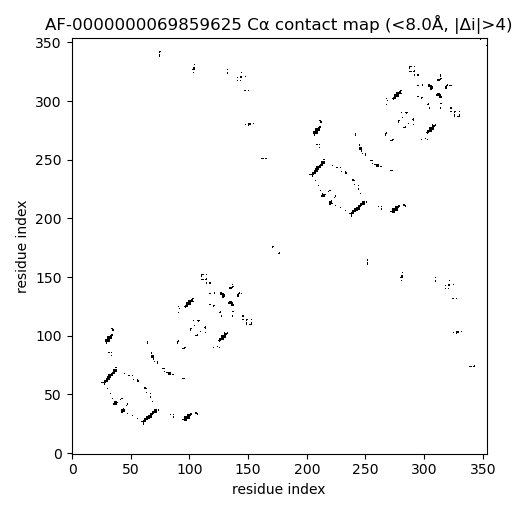O . THR B 1 101 ? -6.676 12.617 5.312 1 96.38 101 THR B O 1
ATOM 2205 N N . LYS B 1 102 ? -6.418 14.078 3.717 1 92.88 102 LYS B N 1
ATOM 2206 C CA . LYS B 1 102 ? -7.465 13.484 2.889 1 92.88 102 LYS B CA 1
ATOM 2207 C C . LYS B 1 102 ? -7.121 12.039 2.52 1 92.88 102 LYS B C 1
ATOM 2209 O O . LYS B 1 102 ? -7.973 11.156 2.596 1 92.88 102 LYS B O 1
ATOM 2214 N N . SER B 1 103 ? -5.852 11.828 2.068 1 94.94 103 SER B N 1
ATOM 2215 C CA . SER B 1 103 ? -5.473 10.5 1.592 1 94.94 103 SER B CA 1
ATOM 2216 C C . SER B 1 103 ? -3.965 10.289 1.682 1 94.94 103 SER B C 1
ATOM 2218 O O . SER B 1 103 ? -3.213 11.242 1.915 1 94.94 103 SER B O 1
ATOM 2220 N N . ILE B 1 104 ? -3.615 9.07 1.496 1 95.19 104 ILE B N 1
ATOM 2221 C CA . ILE B 1 104 ? -2.203 8.711 1.479 1 95.19 104 ILE B CA 1
ATOM 2222 C C . ILE B 1 104 ? -1.489 9.469 0.361 1 95.19 104 ILE B C 1
ATOM 2224 O O . ILE B 1 104 ? -0.403 10.008 0.57 1 95.19 104 ILE B O 1
ATOM 2228 N N . SER B 1 105 ? -2.145 9.547 -0.769 1 89.31 105 SER B N 1
ATOM 2229 C CA . SER B 1 105 ? -1.56 10.18 -1.947 1 89.31 105 SER B CA 1
ATOM 2230 C C . SER B 1 105 ? -1.404 11.688 -1.747 1 89.31 105 SER B C 1
ATOM 2232 O O . SER B 1 105 ? -0.587 12.328 -2.414 1 89.31 105 SER B O 1
ATOM 2234 N N . ARG B 1 106 ? -2.135 12.242 -0.864 1 88.69 106 ARG B N 1
ATOM 2235 C CA . ARG B 1 106 ? -2.021 13.672 -0.575 1 88.69 106 ARG B CA 1
ATOM 2236 C C . ARG B 1 106 ? -0.932 13.938 0.459 1 88.69 106 ARG B C 1
ATOM 2238 O O . ARG B 1 106 ? -0.378 15.031 0.519 1 88.69 106 ARG B O 1
ATOM 2245 N N . PHE B 1 107 ? -0.656 12.984 1.174 1 93.56 107 PHE B N 1
ATOM 2246 C CA . PHE B 1 107 ? 0.303 13.109 2.266 1 93.56 107 PHE B CA 1
ATOM 2247 C C . PHE B 1 107 ? 1.727 12.898 1.762 1 93.56 107 PHE B C 1
ATOM 2249 O O . PHE B 1 107 ? 2.641 13.625 2.156 1 93.56 107 PHE B O 1
ATOM 2256 N N . ALA B 1 108 ? 1.872 11.914 0.883 1 90.69 108 ALA B N 1
ATOM 2257 C CA . ALA B 1 108 ? 3.227 11.516 0.502 1 90.69 108 ALA B CA 1
ATOM 2258 C C . ALA B 1 108 ? 3.385 11.5 -1.015 1 90.69 108 ALA B C 1
ATOM 2260 O O . ALA B 1 108 ? 2.41 11.297 -1.744 1 90.69 108 ALA B O 1
ATOM 2261 N N . ARG B 1 109 ? 4.602 11.609 -1.476 1 81.31 109 ARG B N 1
ATOM 2262 C CA . ARG B 1 109 ? 4.918 11.664 -2.9 1 81.31 109 ARG B CA 1
ATOM 2263 C C . ARG B 1 109 ? 5.078 10.258 -3.477 1 81.31 109 ARG B C 1
ATOM 2265 O O . ARG B 1 109 ? 4.812 10.031 -4.66 1 81.31 109 ARG B O 1
ATOM 2272 N N . ASN B 1 110 ? 5.609 9.383 -2.686 1 84.81 110 ASN B N 1
ATOM 2273 C CA . ASN B 1 110 ? 5.828 7.984 -3.053 1 84.81 110 ASN B CA 1
ATOM 2274 C C . ASN B 1 110 ? 5.816 7.074 -1.828 1 84.81 110 ASN B C 1
ATOM 2276 O O . ASN B 1 110 ? 5.641 7.543 -0.702 1 84.81 110 ASN B O 1
ATOM 2280 N N . THR B 1 111 ? 6.012 5.832 -2.072 1 89.31 111 THR B N 1
ATOM 2281 C CA . THR B 1 111 ? 5.879 4.852 -0.999 1 89.31 111 THR B CA 1
ATOM 2282 C C . THR B 1 111 ? 7.023 4.988 0.002 1 89.31 111 THR B C 1
ATOM 2284 O O . THR B 1 111 ? 6.824 4.824 1.207 1 89.31 111 THR B O 1
ATOM 2287 N N . ILE B 1 112 ? 8.18 5.258 -0.466 1 89.38 112 ILE B N 1
ATOM 2288 C CA . ILE B 1 112 ? 9.344 5.41 0.4 1 89.38 112 ILE B CA 1
ATOM 2289 C C . ILE B 1 112 ? 9.148 6.609 1.322 1 89.38 112 ILE B C 1
ATOM 2291 O O . ILE B 1 112 ? 9.352 6.508 2.535 1 89.38 112 ILE B O 1
ATOM 2295 N N . ASP B 1 113 ? 8.773 7.688 0.726 1 91.31 113 ASP B N 1
ATOM 2296 C CA . ASP B 1 113 ? 8.469 8.914 1.456 1 91.31 113 ASP B CA 1
ATOM 2297 C C . ASP B 1 113 ? 7.375 8.68 2.496 1 91.31 113 ASP B C 1
ATOM 2299 O O . ASP B 1 113 ? 7.492 9.125 3.639 1 91.31 113 ASP B O 1
ATOM 2303 N N . CYS B 1 114 ? 6.391 8.023 2.158 1 94.31 114 CYS B N 1
ATOM 2304 C CA . CYS B 1 114 ? 5.258 7.742 3.035 1 94.31 114 CYS B CA 1
ATOM 2305 C C . CYS B 1 114 ? 5.691 6.91 4.238 1 94.31 114 CYS B C 1
ATOM 2307 O O . CYS B 1 114 ? 5.402 7.266 5.379 1 94.31 114 CYS B O 1
ATOM 2309 N N . LEU B 1 115 ? 6.328 5.812 3.969 1 96.62 115 LEU B N 1
ATOM 2310 C CA . LEU B 1 115 ? 6.77 4.918 5.031 1 96.62 115 LEU B CA 1
ATOM 2311 C C . LEU B 1 115 ? 7.695 5.645 6.004 1 96.62 115 LEU B C 1
ATOM 2313 O O . LEU B 1 115 ? 7.559 5.5 7.223 1 96.62 115 LEU B O 1
ATOM 2317 N N . LYS B 1 116 ? 8.602 6.395 5.504 1 97 116 LYS B N 1
ATOM 2318 C CA . LYS B 1 116 ? 9.547 7.145 6.328 1 97 116 LYS B CA 1
ATOM 2319 C C . LYS B 1 116 ? 8.812 8.031 7.332 1 97 116 LYS B C 1
ATOM 2321 O O . LYS B 1 116 ? 9.07 7.961 8.531 1 97 116 LYS B O 1
ATOM 2326 N N . TYR B 1 117 ? 7.93 8.828 6.84 1 97.81 117 TYR B N 1
ATOM 2327 C CA . TYR B 1 117 ? 7.285 9.797 7.715 1 97.81 117 TYR B CA 1
ATOM 2328 C C . TYR B 1 117 ? 6.309 9.117 8.664 1 97.81 117 TYR B C 1
ATOM 2330 O O . TYR B 1 117 ? 6.133 9.555 9.805 1 97.81 117 TYR B O 1
ATOM 2338 N N . ILE B 1 118 ? 5.648 8.078 8.234 1 98.38 118 ILE B N 1
ATOM 2339 C CA . ILE B 1 118 ? 4.797 7.324 9.148 1 98.38 118 ILE B CA 1
ATOM 2340 C C . ILE B 1 118 ? 5.625 6.809 10.328 1 98.38 118 ILE B C 1
ATOM 2342 O O . ILE B 1 118 ? 5.219 6.941 11.484 1 98.38 118 ILE B O 1
ATOM 2346 N N . ARG B 1 119 ? 6.734 6.223 10.039 1 98.06 119 ARG B N 1
ATOM 2347 C CA . ARG B 1 119 ? 7.598 5.668 11.078 1 98.06 119 ARG B CA 1
ATOM 2348 C C . ARG B 1 119 ? 8.148 6.766 11.977 1 98.06 119 ARG B C 1
ATOM 2350 O O . ARG B 1 119 ? 8.172 6.621 13.203 1 98.06 119 ARG B O 1
ATOM 2357 N N . ASP B 1 120 ? 8.633 7.855 11.352 1 98.44 120 ASP B N 1
ATOM 2358 C CA . ASP B 1 120 ? 9.164 8.977 12.117 1 98.44 120 ASP B CA 1
ATOM 2359 C C . ASP B 1 120 ? 8.117 9.516 13.102 1 98.44 120 ASP B C 1
ATOM 2361 O O . ASP B 1 120 ? 8.422 9.758 14.266 1 98.44 120 ASP B O 1
ATOM 2365 N N . LEU B 1 121 ? 6.965 9.711 12.617 1 98.81 121 LEU B N 1
ATOM 2366 C CA . LEU B 1 121 ? 5.906 10.297 13.422 1 98.81 121 LEU B CA 1
ATOM 2367 C C . LEU B 1 121 ? 5.426 9.32 14.492 1 98.81 121 LEU B C 1
ATOM 2369 O O . LEU B 1 121 ? 5.152 9.719 15.625 1 98.81 121 LEU B O 1
ATOM 2373 N N . LYS B 1 122 ? 5.312 8.078 14.117 1 98.38 122 LYS B N 1
ATOM 2374 C CA . LYS B 1 122 ? 4.945 7.051 15.094 1 98.38 122 LYS B CA 1
ATOM 2375 C C . LYS B 1 122 ? 5.941 7.004 16.25 1 98.38 122 LYS B C 1
ATOM 2377 O O . LYS B 1 122 ? 5.555 6.832 17.406 1 98.38 122 LYS B O 1
ATOM 2382 N N . ALA B 1 123 ? 7.172 7.156 15.961 1 98.31 123 ALA B N 1
ATOM 2383 C CA . ALA B 1 123 ? 8.242 7.105 16.953 1 98.31 123 ALA B CA 1
ATOM 2384 C C . ALA B 1 123 ? 8.07 8.203 18 1 98.31 123 ALA B C 1
ATOM 2386 O O . ALA B 1 123 ? 8.562 8.078 19.125 1 98.31 123 ALA B O 1
ATOM 2387 N N . ILE B 1 124 ? 7.473 9.266 17.703 1 98.44 124 ILE B N 1
ATOM 2388 C CA . ILE B 1 124 ? 7.266 10.367 18.641 1 98.44 124 ILE B CA 1
ATOM 2389 C C . ILE B 1 124 ? 5.793 10.43 19.031 1 98.44 124 ILE B C 1
ATOM 2391 O O . ILE B 1 124 ? 5.301 11.484 19.453 1 98.44 124 ILE B O 1
ATOM 2395 N N . ASN B 1 125 ? 5.043 9.359 18.703 1 98.25 125 ASN B N 1
ATOM 2396 C CA . ASN B 1 125 ? 3.66 9.148 19.125 1 98.25 125 ASN B CA 1
ATOM 2397 C C . ASN B 1 125 ? 2.713 10.133 18.453 1 98.25 125 ASN B C 1
ATOM 2399 O O . ASN B 1 125 ? 1.785 10.648 19.078 1 98.25 125 ASN B O 1
ATOM 2403 N N . VAL B 1 126 ? 2.943 10.508 17.266 1 98.75 126 VAL B N 1
ATOM 2404 C CA . VAL B 1 126 ? 2.041 11.312 16.453 1 98.75 126 VAL B CA 1
ATOM 2405 C C . VAL B 1 126 ? 1.333 10.43 15.438 1 98.75 126 VAL B C 1
ATOM 2407 O O . VAL B 1 126 ? 1.984 9.719 14.664 1 98.75 126 VAL B O 1
ATOM 2410 N N . ALA B 1 127 ? 0.074 10.477 15.445 1 98.56 127 ALA B N 1
ATOM 2411 C CA . ALA B 1 127 ? -0.727 9.664 14.531 1 98.56 127 ALA B CA 1
ATOM 2412 C C . ALA B 1 127 ? -1.056 10.438 13.258 1 98.56 127 ALA B C 1
ATOM 2414 O O . ALA B 1 127 ? -1.031 11.672 13.242 1 98.56 127 ALA B O 1
ATOM 2415 N N . ILE B 1 128 ? -1.317 9.719 12.242 1 98.75 128 ILE B N 1
ATOM 2416 C CA . ILE B 1 128 ? -1.892 10.25 11.008 1 98.75 128 ILE B CA 1
ATOM 2417 C C . ILE B 1 128 ? -3.229 9.57 10.734 1 98.75 128 ILE B C 1
ATOM 2419 O O . ILE B 1 128 ? -3.35 8.352 10.859 1 98.75 128 ILE B O 1
ATOM 2423 N N . PHE B 1 129 ? -4.168 10.312 10.406 1 97.94 129 PHE B N 1
ATOM 2424 C CA . PHE B 1 129 ? -5.449 9.773 9.969 1 97.94 129 PHE B CA 1
ATOM 2425 C C . PHE B 1 129 ? -5.703 10.094 8.5 1 97.94 129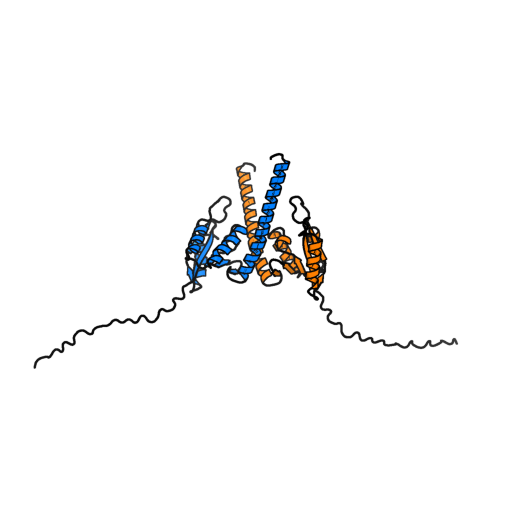 PHE B C 1
ATOM 2427 O O . PHE B 1 129 ? -5.777 11.266 8.117 1 97.94 129 PHE B O 1
ATOM 2434 N N . PHE B 1 130 ? -5.84 9.047 7.711 1 97.75 130 PHE B N 1
ATOM 2435 C CA . PHE B 1 130 ? -6.18 9.172 6.297 1 97.75 130 PHE B CA 1
ATOM 2436 C C . PHE B 1 130 ? -7.684 9.023 6.09 1 97.75 130 PHE B C 1
ATOM 2438 O O . PHE B 1 130 ? -8.219 7.918 6.203 1 97.75 130 PHE B O 1
ATOM 2445 N N . GLU B 1 131 ? -8.336 10.078 5.715 1 95.25 131 GLU B N 1
ATOM 2446 C CA . GLU B 1 131 ? -9.797 10.133 5.684 1 95.25 131 GLU B CA 1
ATOM 2447 C C . GLU B 1 131 ? -10.367 9.172 4.645 1 95.25 131 GLU B C 1
ATOM 2449 O O . GLU B 1 131 ? -11.258 8.383 4.949 1 95.25 131 GLU B O 1
ATOM 2454 N N . LYS B 1 132 ? -9.906 9.234 3.449 1 94.75 132 LYS B N 1
ATOM 2455 C CA . LYS B 1 132 ? -10.445 8.445 2.348 1 94.75 132 LYS B CA 1
ATOM 2456 C C . LYS B 1 132 ? -10.289 6.949 2.623 1 94.75 132 LYS B C 1
ATOM 2458 O O . LYS B 1 132 ? -11.219 6.172 2.406 1 94.75 132 LYS B O 1
ATOM 2463 N N . GLU B 1 133 ? -9.148 6.609 3.072 1 96.94 133 GLU B N 1
ATOM 2464 C CA . GLU B 1 133 ? -8.859 5.203 3.34 1 96.94 133 GLU B CA 1
ATOM 2465 C C . GLU B 1 133 ? -9.398 4.781 4.703 1 96.94 133 GLU B C 1
ATOM 2467 O O . GLU B 1 133 ? -9.484 3.586 4.996 1 96.94 133 GLU B O 1
ATOM 2472 N N . ASN B 1 134 ? -9.703 5.715 5.52 1 97.38 134 ASN B N 1
ATOM 2473 C CA . ASN B 1 134 ? -10.188 5.457 6.867 1 97.38 134 ASN B CA 1
ATOM 2474 C C . ASN B 1 134 ? -9.188 4.645 7.684 1 97.38 134 ASN B C 1
ATOM 2476 O O . ASN B 1 134 ? -9.531 3.611 8.25 1 97.38 134 ASN B O 1
ATOM 2480 N N . ILE B 1 135 ? -7.992 5.168 7.762 1 98.06 135 ILE B N 1
ATOM 2481 C CA . ILE B 1 135 ? -6.906 4.477 8.453 1 98.06 135 ILE B CA 1
ATOM 2482 C C . ILE B 1 135 ? -6.25 5.422 9.453 1 98.06 135 ILE B C 1
ATOM 2484 O O . ILE B 1 135 ? -5.895 6.551 9.109 1 98.06 135 ILE B O 1
ATOM 2488 N N . ASN B 1 136 ? -6.137 4.98 10.648 1 98.25 136 ASN B N 1
ATOM 2489 C CA . ASN B 1 136 ? -5.309 5.59 11.68 1 98.25 136 ASN B CA 1
ATOM 2490 C C . ASN B 1 136 ? -3.988 4.844 11.852 1 98.25 136 ASN B C 1
ATOM 2492 O O . ASN B 1 136 ? -3.98 3.633 12.086 1 98.25 136 ASN B O 1
ATOM 2496 N N . THR B 1 137 ? -2.879 5.547 11.766 1 98.5 137 THR B N 1
ATOM 2497 C CA . THR B 1 137 ? -1.574 4.898 11.672 1 98.5 137 THR B CA 1
ATOM 2498 C C . THR B 1 137 ? -1.184 4.285 13.016 1 98.5 137 THR B C 1
ATOM 2500 O O . THR B 1 137 ? -0.206 3.539 13.102 1 98.5 137 THR B O 1
ATOM 2503 N N . MET B 1 138 ? -1.988 4.488 14.031 1 98 138 MET B N 1
ATOM 2504 C CA . MET B 1 138 ? -1.656 3.971 15.359 1 98 138 MET B CA 1
ATOM 2505 C C . MET B 1 138 ? -2.512 2.756 15.703 1 98 138 MET B C 1
ATOM 2507 O O . MET B 1 138 ? -2.309 2.119 16.734 1 98 138 MET B O 1
ATOM 2511 N N . ASP B 1 139 ? -3.432 2.375 14.875 1 97.5 139 ASP B N 1
ATOM 2512 C CA . ASP B 1 139 ? -4.305 1.243 15.172 1 97.5 139 ASP B CA 1
ATOM 2513 C C . ASP B 1 139 ? -3.951 0.037 14.305 1 97.5 139 ASP B C 1
ATOM 2515 O O . ASP B 1 139 ? -2.904 0.018 13.656 1 97.5 139 ASP B O 1
ATOM 2519 N N . ALA B 1 140 ? -4.852 -0.972 14.266 1 96.81 140 ALA B N 1
ATOM 2520 C CA . ALA B 1 140 ? -4.59 -2.229 13.57 1 96.81 140 ALA B CA 1
ATOM 2521 C C . ALA B 1 140 ? -4.5 -2.012 12.062 1 96.81 140 ALA B C 1
ATOM 2523 O O . ALA B 1 140 ? -3.664 -2.619 11.391 1 96.81 140 ALA B O 1
ATOM 2524 N N . LYS B 1 141 ? -5.312 -1.208 11.508 1 97.56 141 LYS B N 1
ATOM 2525 C CA . LYS B 1 141 ? -5.242 -0.896 10.086 1 97.56 141 LYS B CA 1
ATOM 2526 C C . LYS B 1 141 ? -3.92 -0.216 9.734 1 97.56 141 LYS B C 1
ATOM 2528 O O . LYS B 1 141 ? -3.357 -0.451 8.664 1 97.56 141 LYS B O 1
ATOM 2533 N N . GLY B 1 142 ? -3.477 0.613 10.656 1 98.06 142 GLY B N 1
ATOM 2534 C CA . GLY B 1 142 ? -2.188 1.264 10.477 1 98.06 142 GLY B CA 1
ATOM 2535 C C . GLY B 1 142 ? -1.033 0.285 10.383 1 98.06 142 GLY B C 1
ATOM 2536 O O . GLY B 1 142 ? -0.11 0.481 9.586 1 98.06 142 GLY B O 1
ATOM 2537 N N . GLU B 1 143 ? -1.183 -0.701 11.156 1 97.25 143 GLU B N 1
ATOM 2538 C CA . GLU B 1 143 ? -0.145 -1.727 11.102 1 97.25 143 GLU B CA 1
ATOM 2539 C C . GLU B 1 143 ? -0.145 -2.445 9.758 1 97.25 143 GLU B C 1
ATOM 2541 O O . GLU B 1 143 ? 0.917 -2.756 9.219 1 97.25 143 GLU B O 1
ATOM 2546 N N . VAL B 1 144 ? -1.269 -2.689 9.273 1 97.56 144 VAL B N 1
ATOM 2547 C CA . VAL B 1 144 ? -1.394 -3.311 7.957 1 97.56 144 VAL B CA 1
ATOM 2548 C C . VAL B 1 144 ? -0.826 -2.377 6.891 1 97.56 144 VAL B C 1
ATOM 2550 O O . VAL B 1 144 ? -0.09 -2.814 6.004 1 97.56 144 VAL B O 1
ATOM 2553 N N . LEU B 1 145 ? -1.138 -1.122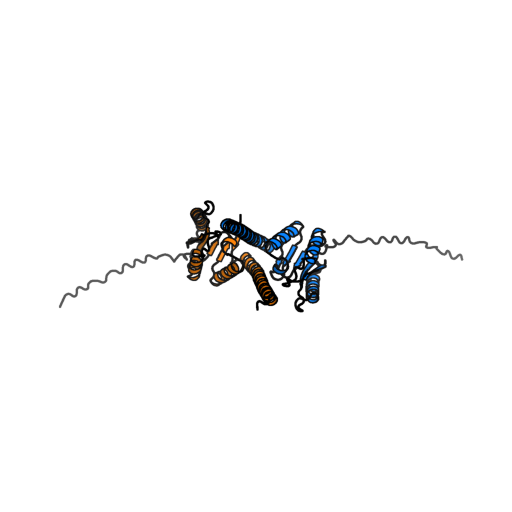 7.004 1 97.94 145 LEU B N 1
ATOM 2554 C CA . LEU B 1 145 ? -0.616 -0.119 6.082 1 97.94 145 LEU B CA 1
ATOM 2555 C C . LEU B 1 145 ? 0.909 -0.135 6.07 1 97.94 145 LEU B C 1
ATOM 2557 O O . LEU B 1 145 ? 1.522 -0.193 5 1 97.94 145 LEU B O 1
ATOM 2561 N N . ILE B 1 146 ? 1.473 -0.142 7.215 1 97.31 146 ILE B N 1
ATOM 2562 C CA . ILE B 1 146 ? 2.926 -0.104 7.348 1 97.31 146 ILE B CA 1
ATOM 2563 C C . ILE B 1 146 ? 3.533 -1.352 6.711 1 97.31 146 ILE B C 1
ATOM 2565 O O . ILE B 1 146 ? 4.516 -1.262 5.969 1 97.31 146 ILE B O 1
ATOM 2569 N N . THR B 1 147 ? 2.934 -2.445 6.965 1 96.88 147 THR B N 1
ATOM 2570 C CA . THR B 1 147 ? 3.418 -3.709 6.418 1 96.88 147 THR B CA 1
ATOM 2571 C C . THR B 1 147 ? 3.375 -3.689 4.895 1 96.88 147 THR B C 1
ATOM 2573 O O . THR B 1 147 ? 4.348 -4.066 4.234 1 96.88 147 THR B O 1
ATOM 2576 N N . ILE B 1 148 ? 2.289 -3.279 4.348 1 95.94 148 ILE B N 1
ATOM 2577 C CA . ILE B 1 148 ? 2.117 -3.211 2.9 1 95.94 148 ILE B CA 1
ATOM 2578 C C . ILE B 1 148 ? 3.117 -2.219 2.309 1 95.94 148 ILE B C 1
ATOM 2580 O O . ILE B 1 148 ? 3.781 -2.52 1.314 1 95.94 148 ILE B O 1
ATOM 2584 N N . MET B 1 149 ? 3.219 -1.062 2.936 1 95.25 149 MET B N 1
ATOM 2585 C CA . MET B 1 149 ? 4.145 -0.039 2.455 1 95.25 149 MET B CA 1
ATOM 2586 C C . MET B 1 149 ? 5.578 -0.561 2.451 1 95.25 149 MET B C 1
ATOM 2588 O O . MET B 1 149 ? 6.34 -0.286 1.522 1 95.25 149 MET B O 1
ATOM 2592 N N . ALA B 1 150 ? 5.898 -1.231 3.473 1 95.19 150 ALA B N 1
ATOM 2593 C CA . ALA B 1 150 ? 7.238 -1.804 3.559 1 95.19 150 ALA B CA 1
ATOM 2594 C C . ALA B 1 150 ? 7.504 -2.762 2.4 1 95.19 150 ALA B C 1
ATOM 2596 O O . ALA B 1 150 ? 8.586 -2.746 1.806 1 95.19 150 ALA B O 1
ATOM 2597 N N . SER B 1 151 ? 6.562 -3.553 2.109 1 92.88 151 SER B N 1
ATOM 2598 C CA . SER B 1 151 ? 6.684 -4.512 1.016 1 92.88 151 SER B CA 1
ATOM 2599 C C . SER B 1 151 ? 6.828 -3.801 -0.327 1 92.88 151 SER B C 1
ATOM 2601 O O . SER B 1 151 ? 7.691 -4.156 -1.133 1 92.88 151 SER B O 1
ATOM 2603 N N . LEU B 1 152 ? 6.027 -2.801 -0.551 1 91 152 LEU B N 1
ATOM 2604 C CA . LEU B 1 152 ? 6.055 -2.057 -1.806 1 91 152 LEU B CA 1
ATOM 2605 C C . LEU B 1 152 ? 7.352 -1.263 -1.939 1 91 152 LEU B C 1
ATOM 2607 O O . LEU B 1 152 ? 7.898 -1.141 -3.037 1 91 152 LEU B O 1
ATOM 2611 N N . THR B 1 153 ? 7.793 -0.677 -0.855 1 89.62 153 THR B N 1
ATOM 2612 C CA . THR B 1 153 ? 9.031 0.086 -0.845 1 89.62 153 THR B CA 1
ATOM 2613 C C . THR B 1 153 ? 10.219 -0.808 -1.197 1 89.62 153 THR B C 1
ATOM 2615 O O . THR B 1 153 ? 11.125 -0.391 -1.926 1 89.62 153 THR B O 1
ATOM 2618 N N . GLN B 1 154 ? 10.211 -1.96 -0.688 1 84.5 154 GLN B N 1
ATOM 2619 C CA . GLN B 1 154 ? 11.258 -2.92 -1.005 1 84.5 154 GLN B CA 1
ATOM 2620 C C . GLN B 1 154 ? 11.289 -3.23 -2.498 1 84.5 154 GLN B C 1
ATOM 2622 O O . GLN B 1 154 ? 12.359 -3.264 -3.109 1 84.5 154 GLN B O 1
ATOM 2627 N N . GLN B 1 155 ? 10.195 -3.408 -3.061 1 78.94 155 GLN B N 1
ATOM 2628 C CA . GLN B 1 155 ? 10.094 -3.676 -4.492 1 78.94 155 GLN B CA 1
ATOM 2629 C C . GLN B 1 155 ? 10.648 -2.516 -5.312 1 78.94 155 GLN B C 1
ATOM 2631 O O . GLN B 1 155 ? 11.383 -2.73 -6.277 1 78.94 155 GLN B O 1
ATOM 2636 N N . GLU B 1 156 ? 10.25 -1.343 -4.934 1 79.62 156 GLU B N 1
ATOM 2637 C CA . GLU B 1 156 ? 10.727 -0.149 -5.621 1 79.62 156 GLU B CA 1
ATOM 2638 C C . GLU B 1 156 ? 12.242 -0.04 -5.547 1 79.62 156 GLU B C 1
ATOM 2640 O O . GLU B 1 156 ? 12.898 0.281 -6.539 1 79.62 156 GLU B O 1
ATOM 2645 N N . SER B 1 157 ? 12.758 -0.286 -4.402 1 79.19 157 SER B N 1
ATOM 2646 C CA . SER B 1 157 ? 14.203 -0.229 -4.215 1 79.19 157 SER B CA 1
ATOM 2647 C C . SER B 1 157 ? 14.914 -1.265 -5.078 1 79.19 157 SER B C 1
ATOM 2649 O O . SER B 1 157 ? 15.938 -0.969 -5.691 1 79.19 157 SER B O 1
ATOM 2651 N N . GLU B 1 158 ? 14.312 -2.432 -5.078 1 76.44 158 GLU B N 1
ATOM 2652 C CA . GLU B 1 158 ? 14.875 -3.5 -5.895 1 76.44 158 GLU B CA 1
ATOM 2653 C C . GLU B 1 158 ? 14.828 -3.146 -7.379 1 76.44 158 GLU B C 1
ATOM 2655 O O . GLU B 1 158 ? 15.797 -3.373 -8.109 1 76.44 158 GLU B O 1
ATOM 2660 N N . SER B 1 159 ? 13.742 -2.631 -7.793 1 75.38 159 SER B N 1
ATOM 2661 C CA . SER B 1 159 ? 13.594 -2.223 -9.188 1 75.38 159 SER B CA 1
ATOM 2662 C C . SER B 1 159 ? 14.586 -1.127 -9.555 1 75.38 159 SER B C 1
ATOM 2664 O O . SER B 1 159 ? 15.195 -1.169 -10.625 1 75.38 159 SER B O 1
ATOM 2666 N N . LEU B 1 160 ? 14.742 -0.225 -8.664 1 76.19 160 LEU B N 1
ATOM 2667 C CA . LEU B 1 160 ? 15.695 0.855 -8.891 1 76.19 160 LEU B CA 1
ATOM 2668 C C . LEU B 1 160 ? 17.125 0.315 -8.977 1 76.19 160 LEU B C 1
ATOM 2670 O O . LEU B 1 160 ? 17.891 0.72 -9.852 1 76.19 160 LEU B O 1
ATOM 2674 N N . SER B 1 161 ? 17.422 -0.54 -8.094 1 78.31 161 SER B N 1
ATOM 2675 C CA . SER B 1 161 ? 18.75 -1.146 -8.094 1 78.31 161 SER B CA 1
ATOM 2676 C C . SER B 1 161 ? 19.016 -1.909 -9.383 1 78.31 161 SER B C 1
ATOM 2678 O O . SER B 1 161 ? 20.109 -1.827 -9.945 1 78.31 161 SER B O 1
ATOM 2680 N N . GLN B 1 162 ? 18.047 -2.555 -9.805 1 74.12 162 GLN B N 1
ATOM 2681 C CA . GLN B 1 162 ? 18.172 -3.303 -11.047 1 74.12 162 GLN B CA 1
ATOM 2682 C C . GLN B 1 162 ? 18.328 -2.363 -12.242 1 74.12 162 GLN B C 1
ATOM 2684 O O . GLN B 1 162 ? 19.141 -2.621 -13.133 1 74.12 162 GLN B O 1
ATOM 2689 N N . ASN B 1 163 ? 17.609 -1.344 -12.211 1 74.38 163 ASN B N 1
ATOM 2690 C CA . ASN B 1 163 ? 17.719 -0.37 -13.289 1 74.38 163 ASN B CA 1
ATOM 2691 C C . ASN B 1 163 ? 19.094 0.278 -13.336 1 74.38 163 ASN B C 1
ATOM 2693 O O . ASN B 1 163 ? 19.641 0.505 -14.414 1 74.38 163 ASN B O 1
ATOM 2697 N N . VAL B 1 164 ? 19.562 0.555 -12.227 1 79.44 164 VAL B N 1
ATOM 2698 C CA . VAL B 1 164 ? 20.891 1.14 -12.148 1 79.44 164 VAL B CA 1
ATOM 2699 C C . VAL B 1 164 ? 21.922 0.148 -12.68 1 79.44 164 VAL B C 1
ATOM 2701 O O . VAL B 1 164 ? 22.812 0.52 -13.453 1 79.44 164 VAL B O 1
ATOM 2704 N N . LYS B 1 165 ? 21.797 -1.102 -12.328 1 80.5 165 LYS B N 1
ATOM 2705 C CA . LYS B 1 165 ? 22.703 -2.137 -12.797 1 80.5 165 LYS B CA 1
ATOM 2706 C C . LYS B 1 165 ? 22.609 -2.316 -14.312 1 80.5 165 LYS B C 1
ATOM 2708 O O . LYS B 1 165 ? 23.625 -2.434 -14.992 1 80.5 165 LYS B O 1
ATOM 2713 N N . LEU B 1 166 ? 21.469 -2.262 -14.828 1 75.94 166 LEU B N 1
ATOM 2714 C CA . LEU B 1 166 ? 21.25 -2.373 -16.266 1 75.94 166 LEU B CA 1
ATOM 2715 C C . LEU B 1 166 ? 21.812 -1.16 -17 1 75.94 166 LEU B C 1
ATOM 2717 O O . LEU B 1 166 ? 22.391 -1.297 -18.078 1 75.94 166 LEU B O 1
ATOM 2721 N N . GLY B 1 167 ? 21.562 -0.098 -16.391 1 77.5 167 GLY B N 1
ATOM 2722 C CA . GLY B 1 167 ? 22.141 1.109 -16.953 1 77.5 167 GLY B CA 1
ATOM 2723 C C . GLY B 1 167 ? 23.656 1.075 -17.031 1 77.5 167 GLY B C 1
ATOM 2724 O O . GLY B 1 167 ? 24.25 1.467 -18.031 1 77.5 167 GLY B O 1
ATOM 2725 N N . LEU B 1 168 ? 24.188 0.592 -15.992 1 85.12 168 LEU B N 1
ATOM 2726 C CA . LEU B 1 168 ? 25.641 0.473 -15.945 1 85.12 168 LEU B CA 1
ATOM 2727 C C . LEU B 1 168 ? 26.141 -0.54 -16.969 1 85.12 168 LEU B C 1
ATOM 2729 O O . LEU B 1 168 ? 27.156 -0.309 -17.641 1 85.12 168 LEU B O 1
ATOM 2733 N N . GLN B 1 169 ? 25.484 -1.62 -17.031 1 82.25 169 GLN B N 1
ATOM 2734 C CA . GLN B 1 169 ? 25.844 -2.635 -18.016 1 82.25 169 GLN B CA 1
ATOM 2735 C C . GLN B 1 169 ? 25.734 -2.08 -19.438 1 82.25 169 GLN B C 1
ATOM 2737 O O . GLN B 1 169 ? 26.594 -2.359 -20.281 1 82.25 169 GLN B O 1
ATOM 2742 N N . TYR B 1 170 ? 24.734 -1.327 -19.656 1 82.19 170 TYR B N 1
ATOM 2743 C CA . TYR B 1 170 ? 24.547 -0.703 -20.953 1 82.19 170 TYR B CA 1
ATOM 2744 C C . TYR B 1 170 ? 25.672 0.279 -21.25 1 82.19 170 TYR B C 1
ATOM 2746 O O . TYR B 1 170 ? 26.203 0.302 -22.359 1 82.19 170 TYR B O 1
ATOM 2754 N N . ARG B 1 171 ? 25.969 1.037 -20.297 1 85.25 171 ARG B N 1
ATOM 2755 C CA . ARG B 1 171 ? 27.062 1.984 -20.453 1 85.25 171 ARG B CA 1
ATOM 2756 C C . ARG B 1 171 ? 28.375 1.26 -20.734 1 85.25 171 ARG B C 1
ATOM 2758 O O . ARG B 1 171 ? 29.172 1.709 -21.562 1 85.25 171 ARG B O 1
ATOM 2765 N N . TYR B 1 172 ? 28.625 0.167 -20.141 1 84.94 172 TYR B N 1
ATOM 2766 C CA . TYR B 1 172 ? 29.812 -0.64 -20.344 1 84.94 172 TYR B CA 1
ATOM 2767 C C . TYR B 1 172 ? 29.844 -1.211 -21.766 1 84.94 172 TYR B C 1
ATOM 2769 O O . TYR B 1 172 ? 30.891 -1.2 -22.422 1 84.94 172 TYR B O 1
ATOM 2777 N N . GLN B 1 173 ? 28.719 -1.635 -22.125 1 83.75 173 GLN B N 1
ATOM 2778 C CA . GLN B 1 173 ? 28.625 -2.223 -23.469 1 83.75 173 GLN B CA 1
ATOM 2779 C C . GLN B 1 173 ? 28.828 -1.166 -24.547 1 83.75 173 GLN B C 1
ATOM 2781 O O . GLN B 1 173 ? 29.328 -1.467 -25.641 1 83.75 173 GLN B O 1
ATOM 2786 N N . GLN B 1 174 ? 28.484 -0.025 -24.234 1 82.31 174 GLN B N 1
ATOM 2787 C CA . GLN B 1 174 ? 28.641 1.062 -25.203 1 82.31 174 GLN B CA 1
ATOM 2788 C C . GLN B 1 174 ? 30.031 1.679 -25.109 1 82.31 174 GLN B C 1
ATOM 2790 O O . GLN B 1 174 ? 30.391 2.547 -25.906 1 82.31 174 GLN B O 1
ATOM 2795 N N . GLY B 1 175 ? 30.844 0.967 -24.406 1 72.12 175 GLY B N 1
ATOM 2796 C CA . GLY B 1 175 ? 32.188 1.473 -24.281 1 72.12 175 GLY B CA 1
ATOM 2797 C C . GLY B 1 175 ? 32.281 2.787 -23.531 1 72.12 175 GLY B C 1
ATOM 2798 O O . GLY B 1 175 ? 33.219 3.574 -23.75 1 72.12 175 GLY B O 1
ATOM 2799 N N . ARG B 1 176 ? 31.312 3.039 -23.016 1 61.81 176 ARG B N 1
ATOM 2800 C CA . ARG B 1 176 ? 31.312 4.355 -22.391 1 61.81 176 ARG B CA 1
ATOM 2801 C C . ARG B 1 176 ? 31.906 4.293 -20.984 1 61.81 176 ARG B C 1
ATOM 2803 O O . ARG B 1 176 ? 31.953 5.305 -20.281 1 61.81 176 ARG B O 1
ATOM 2810 N N . PHE B 1 177 ? 32.406 3.166 -20.641 1 57.41 177 PHE B N 1
ATOM 2811 C CA . PHE B 1 177 ? 33.344 3.207 -19.547 1 57.41 177 PHE B CA 1
ATOM 2812 C C . PHE B 1 177 ? 34.781 3.01 -20.047 1 57.41 177 PHE B C 1
ATOM 2814 O O . PHE B 1 177 ? 35 2.338 -21.062 1 57.41 177 PHE B O 1
#

Secondary structure (DSSP, 8-state):
---------------------------PEEEEEEEEE-SSGGG-HHHHHHHHHHHHHT-TTEEEEEEEEEE---TT-----HHHHHHHHHHHTT--SEEEES-HHHH-SSHHHHHHHHHHHHHTT-EEEETTTTEETTSHHHHHHHHHHHHHHHHHHHHHHHHHHHHHHHHHHTT--/---------------------------PEEEEEEEEE-SSGGG-HHHHHHHHHHHHHT-TTEEEEEEEEEE---TT-----HHHHHHHHHHHTT--SEEEES-HHHH-SSHHHHHHHHHHHHHTT-EEEETTTTEETTSHHHHHHHHHHHHHHHHHHHHHHHHHHHHHHHHHHTT--

Nearest PDB structures (foldseek):
  3g13-assembly1_A  TM=9.334E-01  e=1.085E-18  Clostridioides difficile 630
  3g13-assembly1_B  TM=9.339E-01  e=1.400E-17  Clostridioides difficile 630
  3guv-assembly1_A-2  TM=7.994E-01  e=5.264E-10  Streptococcus pneumoniae SP19-BS75
  5cy1-assembly1_A  TM=8.248E-01  e=5.537E-08  Escherichia coli
  8kab-assembly1_h  TM=5.914E-01  e=1.326E-01  Mycolicibacterium smegmatis MC2 155

Foldseek 3Di:
DDPPVPCVDDPPPPVPPPPDDDPPPLQAAEEEEEFAAEPDPVRHPVVVVVVVVVVQVVDPSHDYLYYFYHHDPDVPPPDDSPSLVVVLVCLVVVSHQEYEYQALVGNAVDLVRSLVSLVVSVVSNHWYAHNPVGDICPDPSVVVVNVVSVVVVVVVVVVVVVVVVVVVVVCVVVVVD/DDPPPPVDDPPPPPPPPPPDPDPPPLQAAEEEEEFAAEPDPVRHPVVVVVVVVVVQVVDPSHDYLYYFYHHDPDVPPPDDSPSLVVVLVCLVVVSHQEYEYQALVGNAVDLVRSLVSLVVSVVSNHWYAHNVVGDICPDPRVVVVNVVSVVVVVVVVVVVVVVVVVVVVVCVVVVVD